Protein AF-A0AAE1Z0G4-F1 (afdb_monomer)

Nearest PDB structures (foldseek):
  5krw-assembly1_A  TM=2.160E-01  e=4.262E+00  Salmonella enterica subsp. enterica serovar Typhimurium str. LT2
  7fik-assembly1_I  TM=2.062E-01  e=6.379E+00  Xenopus laevis

Organism: NCBI:txid300844

Foldseek 3Di:
DDDPPPVVVVVVVVVVVVVVVVVVVVVVVVVVVVVVVLVVVLLVLLVVLLPPVDDDDPLDDDPVSLVVSQVVSCVVNVDDDHSVNSVVSVVVLLVVLVLQCVLCPPPPFWDQDLVQQAIDGDPVSQVVSCVVPVSNVVRRPDRNPPSVVSCVRCVVCVVVPNPDQDPVNVVVVVVVVVVVVVVVVVVVD

Secondary structure (DSSP, 8-state):
------HHHHHHHHHHHHHHHHHHHHHHHHHHHHHHHHHHHHHHHHHHHHHHS--EETTEE-HHHHHHHHHHHHHHH-S---HHHHHHHHHHHHHHHHHHHHHHTT-TTEEEETTTTEEEE-HHHHHHHHHH-GGGGGGGT---TTHHHHHHHHHHHHHTTTT---HHHHHHHHHHHHHHHHHHHHH--

InterPro domains:
  IPR024752 Myb/SANT-like domain [PF12776] (54-125)

Sequence (189 aa):
MGVDPDESLLEEVDEELRNAMGSSECVVESIHNADYILAATIRDDIKNQMWENYVLHDGTWTSTTFDNIVKECVEKFGHVIDKENVKNRQKTLKTNFAACYDAFRGDSGFSWNPESQLFEAEPKVSKEIIEANSNAAKWRYTRIQNYDKLERLFAKDRAIGKGATSAKEKSHQWQQEENIMKLISRYLC

pLDDT: mean 70.75, std 13.7, range [33.47, 88.88]

Radius of gyration: 25.51 Å; Cα contacts (8 Å, |Δi|>4): 105; chains: 1; bounding box: 38×88×62 Å

Solvent-accessible surface area (backbone atoms only — not comparable to full-atom values): 10990 Å² total; per-residue (Å²): 135,84,78,73,76,59,63,67,60,55,51,52,51,51,51,50,51,51,53,55,49,53,58,47,52,57,50,54,57,52,49,57,48,51,55,49,50,50,53,50,49,51,57,49,44,54,52,48,46,67,66,69,70,74,64,68,60,93,90,37,78,44,71,66,50,45,52,51,45,27,50,53,49,27,72,73,67,74,47,100,57,50,58,63,60,53,50,53,49,50,53,49,50,54,51,49,51,46,59,50,52,68,62,50,64,90,48,94,58,59,44,82,37,83,86,78,27,30,52,45,53,53,75,66,53,48,47,55,48,28,72,76,35,63,80,38,54,63,44,60,78,42,68,46,84,63,49,73,61,48,44,75,67,52,44,64,44,52,77,72,59,77,63,78,75,47,74,69,54,52,55,49,49,52,52,49,52,53,50,49,52,56,50,55,60,65,76,76,108

Structure (mmCIF, N/CA/C/O backbone):
data_AF-A0AAE1Z0G4-F1
#
_entry.id   AF-A0AAE1Z0G4-F1
#
loop_
_atom_site.group_PDB
_atom_site.id
_atom_site.type_symbol
_atom_site.label_atom_id
_atom_site.label_alt_id
_atom_site.label_comp_id
_atom_site.label_asym_id
_atom_site.label_entity_id
_atom_site.label_seq_id
_atom_site.pdbx_PDB_ins_code
_atom_site.Cartn_x
_atom_site.Cartn_y
_atom_site.Cartn_z
_atom_site.occupancy
_atom_site.B_iso_or_equiv
_atom_site.auth_seq_id
_atom_site.auth_comp_id
_atom_site.auth_asym_id
_atom_site.auth_atom_id
_atom_site.pdbx_PDB_model_num
ATOM 1 N N . MET A 1 1 ? 18.462 -70.223 24.937 1.00 42.12 1 MET A N 1
ATOM 2 C CA . MET A 1 1 ? 17.510 -70.018 23.830 1.00 42.12 1 MET A CA 1
ATOM 3 C C . MET A 1 1 ? 17.004 -68.601 23.991 1.00 42.12 1 MET A C 1
ATOM 5 O O . MET A 1 1 ? 16.229 -68.360 24.906 1.00 42.12 1 MET A O 1
ATOM 9 N N . GLY A 1 2 ? 17.596 -67.657 23.257 1.00 50.72 2 GLY A N 1
ATOM 10 C CA . GLY A 1 2 ? 17.117 -66.277 23.241 1.00 50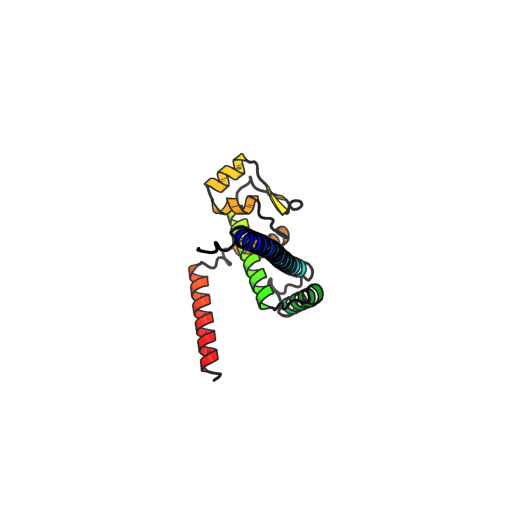.72 2 GLY A CA 1
ATOM 11 C C . GLY A 1 2 ? 15.847 -66.258 22.409 1.00 50.72 2 GLY A C 1
ATOM 12 O O . GLY A 1 2 ? 15.857 -66.767 21.295 1.00 50.72 2 GLY A O 1
ATOM 13 N N . VAL A 1 3 ? 14.750 -65.809 23.002 1.00 55.34 3 VAL A N 1
ATOM 14 C CA . VAL A 1 3 ? 13.516 -65.545 22.268 1.00 55.34 3 VAL A CA 1
ATOM 15 C C . VAL A 1 3 ? 13.785 -64.225 21.564 1.00 55.34 3 VAL A C 1
ATOM 17 O O . VAL A 1 3 ? 13.906 -63.206 22.244 1.00 55.34 3 VAL A O 1
ATOM 20 N N . ASP A 1 4 ? 14.014 -64.263 20.253 1.00 61.47 4 ASP A N 1
ATOM 21 C CA . ASP A 1 4 ? 14.108 -63.034 19.474 1.00 61.47 4 ASP A CA 1
ATOM 22 C C . ASP A 1 4 ? 12.783 -62.279 19.655 1.00 61.47 4 ASP A C 1
ATOM 24 O O . ASP A 1 4 ? 11.715 -62.886 19.503 1.00 61.47 4 ASP A O 1
ATOM 28 N N . PRO A 1 5 ? 12.812 -61.002 20.075 1.00 60.97 5 PRO A N 1
ATOM 29 C CA . PRO A 1 5 ? 11.616 -60.184 20.049 1.00 60.97 5 PRO A CA 1
ATOM 30 C C . PRO A 1 5 ? 11.231 -60.061 18.580 1.00 60.97 5 PRO A C 1
ATOM 32 O O . PRO A 1 5 ? 12.014 -59.547 17.790 1.00 60.97 5 PRO A O 1
ATOM 35 N N . ASP A 1 6 ? 10.078 -60.632 18.243 1.00 65.75 6 ASP A N 1
ATOM 36 C CA . ASP A 1 6 ? 9.534 -60.722 16.893 1.00 65.75 6 ASP A CA 1
ATOM 37 C C . ASP A 1 6 ? 9.722 -59.386 16.160 1.00 65.75 6 ASP A C 1
ATOM 39 O O . ASP A 1 6 ? 9.061 -58.394 16.468 1.00 65.75 6 ASP A O 1
ATOM 43 N N . GLU A 1 7 ? 10.696 -59.345 15.248 1.00 61.72 7 GLU A N 1
ATOM 44 C CA . GLU A 1 7 ? 11.080 -58.160 14.473 1.00 61.72 7 GLU A CA 1
ATOM 45 C C . GLU A 1 7 ? 9.875 -57.649 13.664 1.00 61.72 7 GLU A C 1
ATOM 47 O O . GLU A 1 7 ? 9.717 -56.445 13.475 1.00 61.72 7 GLU A O 1
ATOM 52 N N . SER A 1 8 ? 8.933 -58.551 13.352 1.00 63.50 8 SER A N 1
ATOM 53 C CA . SER A 1 8 ? 7.634 -58.239 12.757 1.00 63.50 8 SER A CA 1
ATOM 54 C C . SER A 1 8 ? 6.769 -57.324 13.629 1.00 63.50 8 SER A C 1
ATOM 56 O O . SER A 1 8 ? 6.022 -56.516 13.087 1.00 63.50 8 SER A O 1
ATOM 58 N N . LEU A 1 9 ? 6.846 -57.432 14.962 1.00 63.81 9 LEU A N 1
ATOM 59 C CA . LEU A 1 9 ? 6.085 -56.571 15.877 1.00 63.81 9 LEU A CA 1
ATOM 60 C C . LEU A 1 9 ? 6.703 -55.177 15.998 1.00 63.81 9 LEU A C 1
ATOM 62 O O . LEU A 1 9 ? 5.985 -54.208 16.225 1.00 63.81 9 LEU A O 1
ATOM 66 N N . LEU A 1 10 ? 8.026 -55.062 15.866 1.00 63.28 10 LEU A N 1
ATOM 67 C CA . LEU A 1 10 ? 8.698 -53.762 15.852 1.00 63.28 10 LEU A CA 1
ATOM 68 C C . LEU A 1 10 ? 8.431 -53.023 14.536 1.00 63.28 10 LEU A C 1
ATOM 70 O O . LEU A 1 10 ? 8.144 -51.830 14.567 1.00 63.28 10 LEU A O 1
ATOM 74 N N . GLU A 1 11 ? 8.440 -53.734 13.407 1.00 68.31 11 GLU A N 1
ATOM 75 C CA . GLU A 1 11 ? 8.117 -53.158 12.097 1.00 68.31 11 GLU A CA 1
ATOM 76 C C . GLU A 1 11 ? 6.658 -52.686 12.006 1.00 68.31 11 GLU A C 1
ATOM 78 O O . GLU A 1 11 ? 6.404 -51.604 11.482 1.00 68.31 11 GLU A O 1
ATOM 83 N N . GLU A 1 12 ? 5.701 -53.434 12.567 1.00 76.56 12 GLU A N 1
ATOM 84 C CA . GLU A 1 12 ? 4.286 -53.031 12.587 1.00 76.56 12 GLU A CA 1
ATOM 85 C C . GLU A 1 12 ? 4.068 -51.758 13.422 1.00 76.56 12 GLU A C 1
ATOM 87 O O . GLU A 1 12 ? 3.391 -50.828 12.982 1.00 76.56 12 GLU A O 1
ATOM 92 N N . VAL A 1 13 ? 4.714 -51.665 14.590 1.00 75.56 13 VAL A N 1
ATOM 93 C CA . VAL A 1 13 ? 4.648 -50.476 15.454 1.00 75.56 13 VAL A CA 1
ATOM 94 C C . VAL A 1 13 ? 5.331 -49.264 14.806 1.00 75.56 13 VAL A C 1
ATOM 96 O O . VAL A 1 13 ? 4.822 -48.144 14.904 1.00 75.56 13 VAL A O 1
ATOM 99 N N . ASP A 1 14 ? 6.453 -49.456 14.112 1.00 73.81 14 ASP A N 1
ATOM 100 C CA . ASP A 1 14 ? 7.146 -48.376 13.402 1.00 73.81 14 ASP A CA 1
ATOM 101 C C . ASP A 1 14 ? 6.354 -47.881 12.175 1.00 73.81 14 ASP A C 1
ATOM 103 O O . ASP A 1 14 ? 6.326 -46.675 11.895 1.00 73.81 14 ASP A O 1
ATOM 107 N N . GLU A 1 15 ? 5.657 -48.776 11.468 1.00 75.25 15 GLU A N 1
ATOM 108 C CA . GLU A 1 15 ? 4.731 -48.444 10.376 1.00 75.25 15 GLU A CA 1
ATOM 109 C C . GLU A 1 15 ? 3.516 -47.653 10.904 1.00 75.25 15 GLU A C 1
ATOM 111 O O . GLU A 1 15 ? 3.121 -46.639 10.315 1.00 75.25 15 GLU A O 1
ATOM 116 N N . GLU A 1 16 ? 2.958 -48.045 12.056 1.00 75.00 16 GLU A N 1
ATOM 117 C CA . GLU A 1 16 ? 1.891 -47.304 12.743 1.00 75.00 16 GLU A CA 1
ATOM 118 C C . GLU A 1 16 ? 2.346 -45.902 13.173 1.00 75.00 16 GLU A C 1
ATOM 120 O O . GLU A 1 16 ? 1.636 -44.919 12.927 1.00 75.00 16 GLU A O 1
ATOM 125 N N . LEU A 1 17 ? 3.545 -45.772 13.754 1.00 68.38 17 LEU A N 1
ATOM 126 C CA . LEU A 1 17 ? 4.115 -44.478 14.142 1.00 68.38 17 LEU A CA 1
ATOM 127 C C . LEU A 1 17 ? 4.360 -43.580 12.925 1.00 68.38 17 LEU A C 1
ATOM 129 O O . LEU A 1 17 ? 4.050 -42.386 12.968 1.00 68.38 17 LEU A O 1
ATOM 133 N N . ARG A 1 18 ? 4.860 -44.134 11.814 1.00 72.75 18 ARG A N 1
ATOM 134 C CA . ARG A 1 18 ? 5.066 -43.390 10.563 1.00 72.75 18 ARG A CA 1
ATOM 135 C C . ARG A 1 18 ? 3.740 -42.900 9.969 1.00 72.75 18 ARG A C 1
ATOM 137 O O . ARG A 1 18 ? 3.660 -41.741 9.560 1.00 72.75 18 ARG A O 1
ATOM 144 N N . ASN A 1 19 ? 2.694 -43.726 9.980 1.00 74.12 19 ASN A N 1
ATOM 145 C CA . ASN A 1 19 ? 1.360 -43.341 9.508 1.00 74.12 19 ASN A CA 1
ATOM 146 C C . ASN A 1 19 ? 0.692 -42.291 10.415 1.00 74.12 19 ASN A C 1
ATOM 148 O O . ASN A 1 19 ? 0.078 -41.344 9.915 1.00 74.12 19 ASN A O 1
ATOM 152 N N . ALA A 1 20 ? 0.861 -42.393 11.737 1.00 67.00 20 ALA A N 1
ATOM 153 C CA . ALA A 1 20 ? 0.355 -41.408 12.693 1.00 67.00 20 ALA A CA 1
ATOM 154 C C . ALA A 1 20 ? 1.059 -40.043 12.559 1.00 67.00 20 ALA A C 1
ATOM 156 O O . ALA A 1 20 ? 0.398 -39.000 12.589 1.00 67.00 20 ALA A O 1
ATOM 157 N N . MET A 1 21 ? 2.382 -40.028 12.353 1.00 59.38 21 MET A N 1
ATOM 158 C CA . MET A 1 21 ? 3.135 -38.791 12.109 1.00 59.38 21 MET A CA 1
ATOM 159 C C . MET A 1 21 ? 2.786 -38.160 10.758 1.00 59.38 21 MET A C 1
ATOM 161 O O . MET A 1 21 ? 2.557 -36.956 10.717 1.00 59.38 21 MET A O 1
ATOM 165 N N . GLY A 1 22 ? 2.645 -38.949 9.685 1.00 56.31 22 GLY A N 1
ATOM 166 C CA . GLY A 1 22 ? 2.236 -38.443 8.368 1.00 56.31 22 GLY A CA 1
ATOM 167 C C . GLY A 1 22 ? 0.821 -37.848 8.355 1.00 56.31 22 GLY A C 1
ATOM 168 O O . GLY A 1 22 ? 0.574 -36.830 7.706 1.00 56.31 22 GLY A O 1
ATOM 169 N N . SER A 1 23 ? -0.105 -38.417 9.136 1.00 54.03 23 SER A N 1
ATOM 170 C CA . SER A 1 23 ? -1.437 -37.834 9.339 1.00 54.03 23 SER A CA 1
ATOM 171 C C . SER A 1 23 ? -1.391 -36.536 10.151 1.00 54.03 23 SER A C 1
ATOM 173 O O . SER A 1 23 ? -2.208 -35.652 9.909 1.00 54.03 23 SER A O 1
ATOM 175 N N . SER A 1 24 ? -0.463 -36.405 11.102 1.00 52.16 24 SER A N 1
ATOM 176 C CA . SER A 1 24 ? -0.264 -35.178 11.880 1.00 52.16 24 SER A CA 1
ATOM 177 C C . SER A 1 24 ? 0.360 -34.072 11.024 1.00 52.16 24 SER A C 1
ATOM 179 O O . SER A 1 24 ? -0.161 -32.961 10.997 1.00 52.16 24 SER A O 1
ATOM 181 N N . GLU A 1 25 ? 1.403 -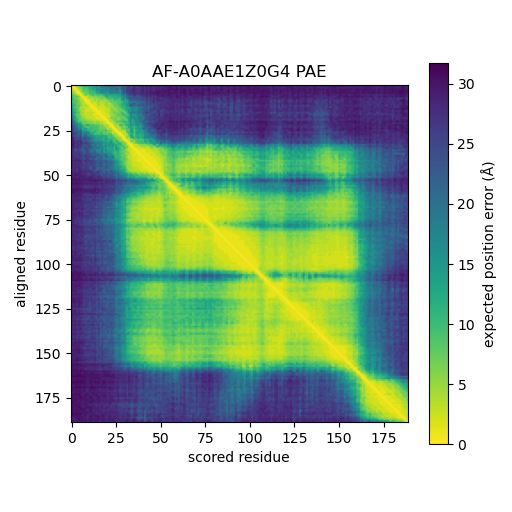34.388 10.250 1.00 53.16 25 GLU A N 1
ATOM 182 C CA . GLU A 1 25 ? 2.135 -33.448 9.388 1.00 53.16 25 GLU A CA 1
ATOM 183 C C . GLU A 1 25 ? 1.225 -32.825 8.306 1.00 53.16 25 GLU A C 1
ATOM 185 O O . GLU A 1 25 ? 1.197 -31.607 8.131 1.00 53.16 25 GLU A O 1
ATOM 190 N N . CYS A 1 26 ? 0.359 -33.640 7.691 1.00 42.16 26 CYS A N 1
ATOM 191 C CA . CYS A 1 26 ? -0.699 -33.206 6.767 1.00 42.16 26 CYS A CA 1
ATOM 192 C C . CYS A 1 26 ? -1.690 -32.205 7.403 1.00 42.16 26 CYS A C 1
ATOM 194 O O . CYS A 1 26 ? -2.125 -31.233 6.770 1.00 42.16 26 CYS A O 1
ATOM 196 N N . VAL A 1 27 ? -2.040 -32.419 8.676 1.00 47.12 27 VAL A N 1
ATOM 197 C CA . V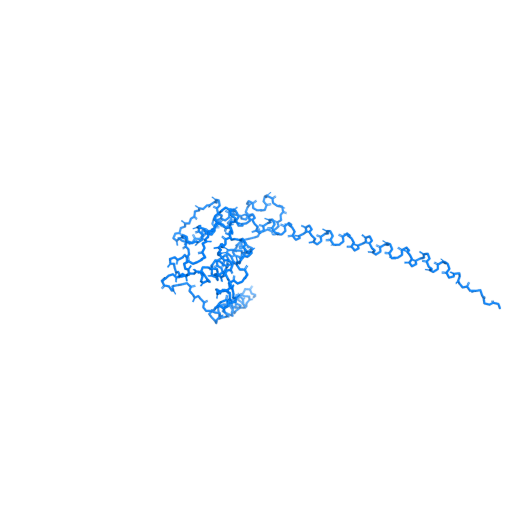AL A 1 27 ? -2.964 -31.556 9.422 1.00 47.12 27 VAL A CA 1
ATOM 198 C C . VAL A 1 27 ? -2.292 -30.232 9.792 1.00 47.12 27 VAL A C 1
ATOM 200 O O . VAL A 1 27 ? -2.888 -29.179 9.566 1.00 47.12 27 VAL A O 1
ATOM 203 N N . VAL A 1 28 ? -1.045 -30.232 10.280 1.00 44.44 28 VAL A N 1
ATOM 204 C CA . VAL A 1 28 ? -0.319 -28.976 10.567 1.00 44.44 28 VAL A CA 1
ATOM 205 C C . VAL A 1 28 ? -0.015 -28.176 9.301 1.00 44.44 28 VAL A C 1
ATOM 207 O O . VAL A 1 28 ? -0.110 -26.951 9.343 1.00 44.44 28 VAL A O 1
ATOM 210 N N . GLU A 1 29 ? 0.308 -28.810 8.174 1.00 44.22 29 GLU A N 1
ATOM 211 C CA . GLU A 1 29 ? 0.559 -28.104 6.908 1.00 44.22 29 GLU A CA 1
ATOM 212 C C . GLU A 1 29 ? -0.720 -27.433 6.367 1.00 44.22 29 GLU A C 1
ATOM 214 O O . GLU A 1 29 ? -0.693 -26.281 5.923 1.00 44.22 29 GLU A O 1
ATOM 219 N N . SER A 1 30 ? -1.878 -28.085 6.529 1.00 50.31 30 SER A N 1
ATOM 220 C CA . SER A 1 30 ? -3.190 -27.498 6.213 1.00 50.31 30 SER A CA 1
ATOM 221 C C . SER A 1 30 ? -3.585 -26.344 7.148 1.00 50.31 30 SER A C 1
ATOM 223 O O . SER A 1 30 ? -4.148 -25.349 6.686 1.00 50.31 30 SER A O 1
ATOM 225 N N . ILE A 1 31 ? -3.273 -26.433 8.447 1.00 45.25 31 ILE A N 1
ATOM 226 C CA . ILE A 1 31 ? -3.583 -25.387 9.440 1.00 45.25 31 ILE A CA 1
ATOM 227 C C . ILE A 1 31 ? -2.736 -24.128 9.206 1.00 45.25 31 ILE A C 1
ATOM 229 O O . ILE A 1 31 ? -3.288 -23.029 9.140 1.00 45.25 31 ILE A O 1
ATOM 233 N N . HIS A 1 32 ? -1.422 -24.269 8.982 1.00 53.78 32 HIS A N 1
ATOM 234 C CA . HIS A 1 32 ? -0.549 -23.127 8.669 1.00 53.78 32 HIS A CA 1
ATOM 235 C C . HIS A 1 32 ? -0.993 -22.390 7.401 1.00 53.78 32 HIS A C 1
ATOM 237 O O . HIS A 1 32 ? -0.870 -21.166 7.314 1.00 53.78 32 HIS A O 1
ATOM 243 N N . ASN A 1 33 ? -1.544 -23.118 6.429 1.00 58.91 33 ASN A N 1
ATOM 244 C CA . ASN A 1 33 ? -2.082 -22.528 5.213 1.00 58.91 33 ASN A CA 1
ATOM 245 C C . ASN A 1 33 ? -3.383 -21.749 5.482 1.00 58.91 33 ASN A C 1
ATOM 247 O O . ASN A 1 33 ? -3.527 -20.621 5.013 1.00 58.91 33 ASN A O 1
ATOM 251 N N . ALA A 1 34 ? -4.305 -22.292 6.284 1.00 57.00 34 ALA A N 1
ATOM 252 C CA . ALA A 1 34 ? -5.563 -21.624 6.625 1.00 57.00 34 ALA A CA 1
ATOM 253 C C . ALA A 1 34 ? -5.346 -20.333 7.436 1.00 57.00 34 ALA A C 1
ATOM 255 O O . ALA A 1 34 ? -5.905 -19.291 7.085 1.00 57.00 34 ALA A O 1
ATOM 256 N N . ASP A 1 35 ? -4.474 -20.365 8.448 1.00 64.12 35 ASP A N 1
ATOM 257 C CA . ASP A 1 35 ? -4.124 -19.186 9.251 1.00 64.12 35 ASP A CA 1
ATOM 258 C C . ASP A 1 35 ? -3.410 -18.116 8.409 1.00 64.12 35 ASP A C 1
ATOM 260 O O . ASP A 1 35 ? -3.687 -16.917 8.529 1.00 64.12 35 ASP A O 1
ATOM 264 N N . TYR A 1 36 ? -2.528 -18.531 7.493 1.00 67.69 36 TYR A N 1
ATOM 265 C CA . TYR A 1 36 ? -1.869 -17.629 6.548 1.00 67.69 36 TYR A CA 1
ATOM 266 C C . TYR A 1 36 ? -2.863 -16.970 5.579 1.00 67.69 36 TYR A C 1
ATOM 268 O O . TYR A 1 36 ? -2.793 -15.752 5.363 1.00 67.69 36 TYR A O 1
ATOM 276 N N . ILE A 1 37 ? -3.794 -17.748 5.017 1.00 69.06 37 ILE A N 1
ATOM 277 C CA . ILE A 1 37 ? -4.841 -17.274 4.101 1.00 69.06 37 ILE A CA 1
ATOM 278 C C . ILE A 1 37 ? -5.776 -16.299 4.820 1.00 69.06 37 ILE A C 1
ATOM 280 O O . ILE A 1 37 ? -6.073 -15.223 4.294 1.00 69.06 37 ILE A O 1
ATOM 284 N N . LEU A 1 38 ? -6.196 -16.624 6.041 1.00 70.75 38 LEU A N 1
ATOM 285 C CA . LEU A 1 38 ? -7.027 -15.760 6.872 1.00 70.75 38 LEU A CA 1
ATOM 286 C C . LEU A 1 38 ? -6.308 -14.445 7.191 1.00 70.75 38 LEU A C 1
ATOM 288 O O . LEU A 1 38 ? -6.859 -13.366 6.973 1.00 70.75 38 LEU A O 1
ATOM 292 N N . ALA A 1 39 ? -5.041 -14.506 7.605 1.00 69.06 39 ALA A N 1
ATOM 293 C CA . ALA A 1 39 ? -4.243 -13.314 7.862 1.00 69.06 39 ALA A CA 1
ATOM 294 C C . ALA A 1 39 ? -4.025 -12.471 6.591 1.00 69.06 39 ALA A C 1
ATOM 296 O O . ALA A 1 39 ? -3.993 -11.241 6.665 1.00 69.06 39 ALA A O 1
ATOM 297 N N . ALA A 1 40 ? -3.874 -13.093 5.417 1.00 68.88 40 ALA A N 1
ATOM 298 C CA . ALA A 1 40 ? -3.807 -12.388 4.137 1.00 68.88 40 ALA A CA 1
ATOM 299 C C . ALA A 1 40 ? -5.130 -11.687 3.810 1.00 68.88 40 ALA A C 1
ATOM 301 O O . ALA A 1 40 ? -5.118 -10.511 3.450 1.00 68.88 40 ALA A O 1
ATOM 302 N N . THR A 1 41 ? -6.247 -12.372 4.042 1.00 73.06 41 THR A N 1
ATOM 303 C CA . THR A 1 41 ? -7.598 -11.850 3.825 1.00 73.06 41 THR A CA 1
ATOM 304 C C . THR A 1 41 ? -7.883 -10.661 4.739 1.00 73.06 41 THR A C 1
ATOM 306 O O . THR A 1 41 ? -8.279 -9.610 4.251 1.00 73.06 41 THR A O 1
ATOM 309 N N . ILE A 1 42 ? -7.571 -10.759 6.036 1.00 75.25 42 ILE A N 1
ATOM 310 C CA . ILE A 1 42 ? -7.686 -9.645 6.994 1.00 75.25 42 ILE A CA 1
ATOM 311 C C . ILE A 1 42 ? -6.829 -8.459 6.543 1.00 75.25 42 ILE A C 1
ATOM 313 O O . ILE A 1 42 ? -7.272 -7.314 6.529 1.00 75.25 42 ILE A O 1
ATOM 317 N N . ARG A 1 43 ? -5.581 -8.714 6.139 1.00 75.00 43 ARG A N 1
ATOM 318 C CA . ARG A 1 43 ? -4.662 -7.669 5.672 1.00 75.00 43 ARG A CA 1
ATOM 319 C C . ARG A 1 43 ? -5.135 -6.968 4.400 1.00 75.00 43 ARG A C 1
ATOM 321 O O . ARG A 1 43 ? -4.739 -5.814 4.194 1.00 75.00 43 ARG A O 1
ATOM 328 N N . ASP A 1 44 ? -5.855 -7.660 3.528 1.00 77.50 44 ASP A N 1
ATOM 329 C CA . ASP A 1 44 ? -6.411 -7.107 2.295 1.00 77.50 44 ASP A CA 1
ATOM 330 C C . ASP A 1 44 ? -7.767 -6.448 2.523 1.00 77.50 44 ASP A C 1
ATOM 332 O O . ASP A 1 44 ? -8.051 -5.432 1.902 1.00 77.50 44 ASP A O 1
ATOM 336 N N . ASP A 1 45 ? -8.548 -6.912 3.489 1.00 78.44 45 ASP A N 1
ATOM 337 C CA . ASP A 1 45 ? -9.778 -6.238 3.879 1.00 78.44 45 ASP A CA 1
ATOM 338 C C . ASP A 1 45 ? -9.507 -4.950 4.643 1.00 78.44 45 ASP A C 1
ATOM 340 O O . ASP A 1 45 ? -10.071 -3.927 4.284 1.00 78.44 45 ASP A O 1
ATOM 344 N N . ILE A 1 46 ? -8.544 -4.945 5.577 1.00 75.88 46 ILE A N 1
ATOM 345 C CA . ILE A 1 46 ? -8.054 -3.703 6.187 1.00 75.88 46 ILE A CA 1
ATOM 346 C C . ILE A 1 46 ? -7.670 -2.738 5.070 1.00 75.88 46 ILE A C 1
ATOM 348 O O . ILE A 1 46 ? -8.131 -1.607 5.076 1.00 75.88 46 ILE A O 1
ATOM 352 N N . LYS A 1 47 ? -6.896 -3.174 4.064 1.00 74.69 47 LYS A N 1
ATOM 353 C CA . LYS A 1 47 ? -6.618 -2.315 2.904 1.00 74.69 47 LYS A CA 1
ATOM 354 C C . LYS A 1 47 ? -7.910 -1.860 2.223 1.00 74.69 47 LYS A C 1
ATOM 356 O O . LYS A 1 47 ? -8.020 -0.686 1.939 1.00 74.69 47 LYS A O 1
ATOM 361 N N . ASN A 1 48 ? -8.865 -2.726 1.919 1.00 76.44 48 ASN A N 1
ATOM 362 C CA . ASN A 1 48 ? -10.075 -2.319 1.204 1.00 76.44 48 ASN A CA 1
ATOM 363 C C . ASN A 1 48 ? -10.905 -1.307 2.011 1.00 76.44 48 ASN A C 1
ATOM 365 O O . ASN A 1 48 ? -11.220 -0.243 1.483 1.00 76.44 48 ASN A O 1
ATOM 369 N N . GLN A 1 49 ? -11.133 -1.557 3.303 1.00 73.94 49 GLN A N 1
ATOM 370 C CA . GLN A 1 49 ? -11.858 -0.655 4.206 1.00 73.94 49 GLN A CA 1
ATOM 371 C C . GLN A 1 49 ? -11.166 0.696 4.361 1.00 73.94 49 GLN A C 1
ATOM 373 O O . GLN A 1 49 ? -11.808 1.748 4.371 1.00 73.94 49 GLN A O 1
ATOM 378 N N . MET A 1 50 ? -9.831 0.688 4.387 1.00 72.69 50 MET A N 1
ATOM 379 C CA . MET A 1 50 ? -9.023 1.903 4.333 1.00 72.69 50 MET A CA 1
ATOM 380 C C . MET A 1 50 ? -9.331 2.782 3.106 1.00 72.69 50 MET A C 1
ATOM 382 O O . MET A 1 50 ? -9.069 3.986 3.142 1.00 72.69 50 MET A O 1
ATOM 386 N N . TRP A 1 51 ? -9.859 2.207 2.021 1.00 71.31 51 TRP A N 1
ATOM 387 C CA . TRP A 1 51 ? -10.075 2.887 0.743 1.00 71.31 51 TRP A CA 1
ATOM 388 C C . TRP A 1 51 ? -11.545 3.043 0.324 1.00 71.31 51 TRP A C 1
ATOM 390 O O . TRP A 1 51 ? -11.781 3.757 -0.657 1.00 71.31 51 TRP A O 1
ATOM 400 N N . GLU A 1 52 ? -12.500 2.421 1.025 1.00 64.06 52 GLU A N 1
ATOM 401 C CA . GLU A 1 52 ? -13.950 2.603 0.829 1.00 64.06 52 GLU A CA 1
ATOM 402 C C . GLU A 1 52 ? -14.516 3.736 1.711 1.00 64.06 52 GLU A C 1
ATOM 404 O O . GLU A 1 52 ? -15.243 4.595 1.215 1.00 64.06 52 GLU A O 1
ATOM 409 N N . ASN A 1 53 ? -14.089 3.844 2.976 1.00 55.59 53 ASN A N 1
ATOM 410 C CA . ASN A 1 53 ? -14.651 4.769 3.980 1.00 55.59 53 ASN A CA 1
ATOM 411 C C . ASN A 1 53 ? -13.946 6.141 4.074 1.00 55.59 53 ASN A C 1
ATOM 413 O O . ASN A 1 53 ? -13.718 6.706 5.148 1.00 55.59 53 ASN A O 1
ATOM 417 N N . TYR A 1 54 ? -13.546 6.687 2.931 1.00 63.66 54 TYR A N 1
ATOM 418 C CA . TYR A 1 54 ? -12.593 7.791 2.847 1.00 63.66 54 TYR A CA 1
ATOM 419 C C . TYR A 1 54 ? -13.147 9.156 3.314 1.00 63.66 54 TYR A C 1
ATOM 421 O O . TYR A 1 54 ? -13.710 9.918 2.529 1.00 63.66 54 TYR A O 1
ATOM 429 N N . VAL A 1 55 ? -12.885 9.517 4.577 1.00 53.97 55 VAL A N 1
ATOM 430 C CA . VAL A 1 55 ? -12.915 10.910 5.063 1.00 53.97 55 VAL A CA 1
ATOM 431 C C . VAL A 1 55 ? -11.514 11.291 5.535 1.00 53.97 55 VAL A C 1
ATOM 433 O O . VAL A 1 55 ? -11.081 10.916 6.624 1.00 53.97 55 VAL A O 1
ATOM 436 N N . LEU A 1 56 ? -10.787 12.033 4.699 1.00 58.19 56 LEU A N 1
ATOM 437 C CA . LEU A 1 56 ? -9.558 12.706 5.113 1.00 58.19 56 LEU A CA 1
ATOM 438 C C . LEU A 1 56 ? -9.872 14.113 5.599 1.00 58.19 56 LEU A C 1
ATOM 440 O O . LEU A 1 56 ? -10.540 14.868 4.898 1.00 58.19 56 LEU A O 1
ATOM 444 N N . HIS A 1 57 ? -9.286 14.483 6.732 1.00 54.34 57 HIS A N 1
ATOM 445 C CA . HIS A 1 57 ? -9.104 15.880 7.109 1.00 54.34 57 HIS A CA 1
ATOM 446 C C . HIS A 1 57 ? -7.621 16.221 6.930 1.00 54.34 57 HIS A C 1
ATOM 448 O O . HIS A 1 57 ? -6.757 15.552 7.496 1.00 54.34 57 HIS A O 1
ATOM 454 N N . ASP A 1 58 ? -7.321 17.205 6.077 1.00 58.34 58 ASP A N 1
ATOM 455 C CA . ASP A 1 58 ? -5.962 17.706 5.805 1.00 58.34 58 ASP A CA 1
ATOM 456 C C . ASP A 1 58 ? -4.927 16.623 5.442 1.00 58.34 58 ASP A C 1
ATOM 458 O O . ASP A 1 58 ? -3.792 16.617 5.915 1.00 58.34 58 ASP A O 1
ATOM 462 N N . GLY A 1 59 ? -5.319 15.653 4.609 1.00 62.81 59 GLY A N 1
ATOM 463 C CA . GLY A 1 59 ? -4.415 14.584 4.157 1.00 62.81 59 GLY A CA 1
ATOM 464 C C . GLY A 1 59 ? -4.102 13.521 5.220 1.00 62.81 59 GLY A C 1
ATOM 465 O O . GLY A 1 59 ? -3.333 12.593 4.957 1.00 62.81 59 GLY A O 1
ATOM 466 N N . THR A 1 60 ? -4.719 13.615 6.402 1.00 65.38 60 THR A N 1
ATOM 467 C CA . THR A 1 60 ? -4.505 12.704 7.529 1.00 65.38 60 THR A CA 1
ATOM 468 C C . THR A 1 60 ? -5.790 11.969 7.892 1.00 65.38 60 THR A C 1
ATOM 470 O O . THR A 1 60 ? -6.906 12.451 7.695 1.00 65.38 60 THR A O 1
ATOM 473 N N . TRP A 1 61 ? -5.629 10.747 8.391 1.00 71.62 61 TRP A N 1
ATOM 474 C CA . TRP A 1 61 ? -6.749 9.927 8.833 1.00 71.62 61 TRP A CA 1
ATOM 475 C C . TRP A 1 61 ? -7.167 10.355 10.224 1.00 71.62 61 TRP A C 1
ATOM 477 O O . TRP A 1 61 ? -6.328 10.486 11.117 1.00 71.62 61 TRP A O 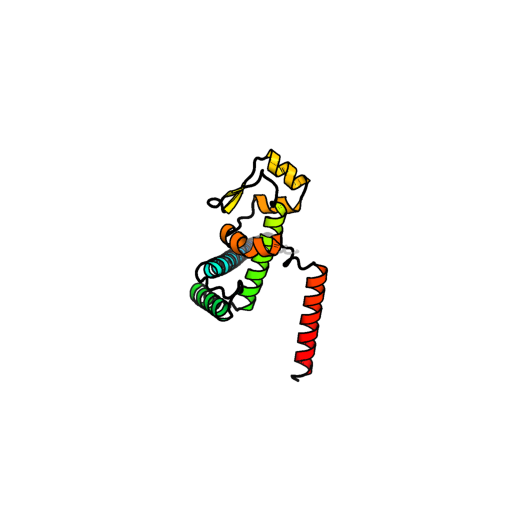1
ATOM 487 N N . THR A 1 62 ? -8.466 10.554 10.408 1.00 78.38 62 THR A N 1
ATOM 488 C CA . THR A 1 62 ? -9.012 10.885 11.722 1.00 78.38 62 THR A CA 1
ATOM 489 C C . THR A 1 62 ? -8.999 9.651 12.624 1.00 78.38 62 THR A C 1
ATOM 491 O O . THR A 1 62 ? -9.020 8.519 12.135 1.00 78.38 62 THR A O 1
ATOM 494 N N . SER A 1 63 ? -9.005 9.841 13.950 1.00 82.94 63 SER A N 1
ATOM 495 C CA . SER A 1 63 ? -9.185 8.712 14.880 1.00 82.94 63 SER A CA 1
ATOM 496 C C . SER A 1 63 ? -10.454 7.922 14.551 1.00 82.94 63 SER A C 1
ATOM 498 O O . SER A 1 63 ? -10.407 6.697 14.540 1.00 82.94 63 SER A O 1
ATOM 500 N N . THR A 1 64 ? -11.541 8.621 14.214 1.00 82.56 64 THR A N 1
ATOM 501 C CA . THR A 1 64 ? -12.829 8.028 13.835 1.00 82.56 64 THR A CA 1
ATOM 502 C C . THR A 1 64 ? -12.708 7.102 12.626 1.00 82.56 64 THR A C 1
ATOM 504 O O . THR A 1 64 ? -13.324 6.043 12.600 1.00 82.56 64 THR A O 1
ATOM 507 N N . THR A 1 65 ? -11.865 7.440 11.648 1.00 81.88 65 THR A N 1
ATOM 508 C CA . THR A 1 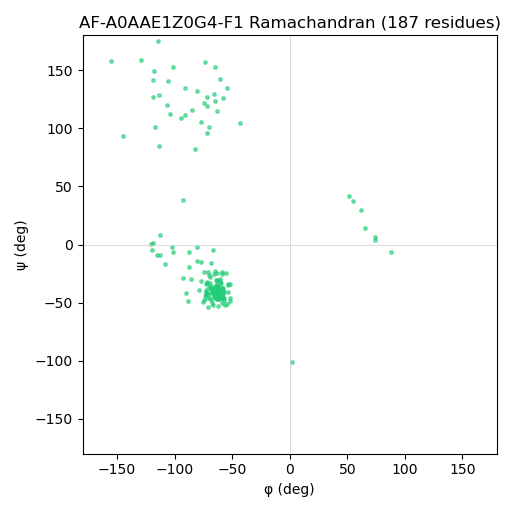65 ? -11.586 6.560 10.504 1.00 81.88 65 THR A CA 1
ATOM 509 C C . THR A 1 65 ? -10.958 5.242 10.959 1.00 81.88 65 THR A C 1
ATOM 511 O O . THR A 1 65 ? -11.383 4.177 10.524 1.00 81.88 65 THR A O 1
ATOM 514 N N . PHE A 1 66 ? -9.975 5.294 11.864 1.00 84.56 66 PHE A N 1
ATOM 515 C CA . PHE A 1 66 ? -9.369 4.080 12.417 1.00 84.56 66 PHE A CA 1
ATOM 516 C C . PHE A 1 66 ? -10.368 3.264 13.247 1.00 84.56 66 PHE A C 1
ATOM 518 O O . PHE A 1 66 ? -10.367 2.043 13.138 1.00 84.56 66 PHE A O 1
ATOM 525 N N . ASP A 1 67 ? -11.218 3.922 14.044 1.00 87.19 67 ASP A N 1
ATOM 526 C CA . ASP A 1 67 ? -12.290 3.267 14.810 1.00 87.19 67 ASP A CA 1
ATOM 527 C C . ASP A 1 67 ? -13.255 2.491 13.902 1.00 87.19 67 ASP A C 1
ATOM 529 O O . ASP A 1 67 ? -13.562 1.332 14.175 1.00 87.19 67 ASP A O 1
ATOM 533 N N . ASN A 1 68 ? -13.686 3.101 12.796 1.00 86.75 68 ASN A N 1
ATOM 534 C CA . ASN A 1 68 ? -14.622 2.479 11.860 1.00 86.75 68 ASN A CA 1
ATOM 535 C C . ASN A 1 68 ? -14.017 1.248 11.171 1.00 86.75 68 ASN A C 1
ATOM 537 O O . ASN A 1 68 ? -14.652 0.199 11.144 1.00 86.75 68 ASN A O 1
ATOM 541 N N . ILE A 1 69 ? -12.768 1.346 10.696 1.00 84.25 69 ILE A N 1
ATOM 542 C CA . ILE A 1 69 ? -12.068 0.220 10.054 1.00 84.25 69 ILE A CA 1
ATOM 543 C C . ILE A 1 69 ? -11.909 -0.946 11.035 1.00 84.25 69 ILE A C 1
ATOM 545 O O . ILE A 1 69 ? -12.127 -2.098 10.667 1.00 84.25 69 ILE A O 1
ATOM 549 N N . VAL A 1 70 ? -11.535 -0.656 12.287 1.00 87.06 70 VAL A N 1
ATOM 550 C CA . VAL A 1 70 ? -11.430 -1.678 13.337 1.00 87.06 70 VAL A CA 1
ATOM 551 C C . VAL A 1 70 ? -12.774 -2.366 13.540 1.00 87.06 70 VAL A C 1
ATOM 553 O O . VAL A 1 70 ? -12.832 -3.592 13.505 1.00 87.06 70 VAL A O 1
ATOM 556 N N . LYS A 1 71 ? -13.848 -1.588 13.707 1.00 88.88 71 LYS A N 1
ATOM 557 C CA . LYS A 1 71 ? -15.196 -2.120 13.910 1.00 88.88 71 LYS A CA 1
ATOM 558 C C . LYS A 1 71 ? -15.608 -3.062 12.776 1.00 88.88 71 LYS A C 1
ATOM 560 O O . LYS A 1 71 ? -15.977 -4.197 13.053 1.00 88.88 71 LYS A O 1
ATOM 565 N N . GLU A 1 72 ? -15.487 -2.628 11.524 1.00 85.81 72 GLU A N 1
ATOM 566 C CA . GLU A 1 72 ? -15.861 -3.437 10.356 1.00 85.81 72 GLU A CA 1
ATOM 567 C C . GLU A 1 72 ? -15.034 -4.721 10.253 1.00 85.81 72 GLU A C 1
ATOM 569 O O . GLU A 1 72 ? -15.581 -5.794 10.005 1.00 85.81 72 GLU A O 1
ATOM 574 N N . CYS A 1 73 ? -13.721 -4.645 10.487 1.00 82.44 73 CYS A N 1
ATOM 575 C CA . CYS A 1 73 ? -12.864 -5.824 10.415 1.00 82.44 73 CYS A CA 1
ATOM 576 C C . CYS A 1 73 ? -13.172 -6.821 11.547 1.00 82.44 73 CYS A C 1
ATOM 578 O O . CYS A 1 73 ? -13.207 -8.028 11.314 1.00 82.44 73 CYS A O 1
ATOM 580 N N . VAL A 1 74 ? -13.427 -6.341 12.767 1.00 87.00 74 VAL A N 1
ATOM 581 C CA . VAL A 1 74 ? -13.823 -7.199 13.896 1.00 87.00 74 VAL A CA 1
ATOM 582 C C . VAL A 1 74 ? -15.178 -7.856 13.622 1.00 87.00 74 VAL A C 1
ATOM 584 O O . VAL A 1 74 ? -15.309 -9.062 13.813 1.00 87.00 74 VAL A O 1
ATOM 587 N N . GLU A 1 75 ? -16.164 -7.103 13.126 1.00 88.75 75 GLU A N 1
ATOM 588 C CA . GLU A 1 75 ? -17.488 -7.630 12.764 1.00 88.75 75 GLU A CA 1
ATOM 589 C C . GLU A 1 75 ? -17.407 -8.672 11.640 1.00 88.75 75 GLU A C 1
ATOM 591 O O . GLU A 1 75 ? -18.110 -9.681 11.680 1.00 88.75 75 GLU A O 1
ATOM 596 N N . LYS A 1 76 ? -16.529 -8.460 10.654 1.00 84.88 76 LYS A N 1
ATOM 597 C CA . LYS A 1 76 ? -16.395 -9.333 9.482 1.00 84.88 76 LYS A CA 1
ATOM 598 C C . LYS A 1 76 ? -15.612 -10.612 9.755 1.00 84.88 76 LYS A C 1
ATOM 600 O O . LYS A 1 76 ? -15.952 -11.658 9.207 1.00 84.88 76 LYS A O 1
ATOM 605 N N . PHE A 1 77 ? -14.551 -10.531 10.555 1.00 79.69 77 PHE A N 1
ATOM 606 C CA . PHE A 1 77 ? -13.619 -11.644 10.747 1.00 79.69 77 PHE A CA 1
ATOM 607 C C . PHE A 1 77 ? -13.733 -12.305 12.121 1.00 79.69 77 PHE A C 1
ATOM 609 O O . PHE A 1 77 ? -13.229 -13.408 12.291 1.00 79.69 77 PHE A O 1
ATOM 616 N N . GLY A 1 78 ? -14.360 -11.666 13.113 1.00 76.06 78 GLY A N 1
ATOM 617 C CA . GLY A 1 78 ? -14.414 -12.188 14.483 1.00 76.06 78 GLY A CA 1
ATOM 618 C C . GLY A 1 78 ? -13.046 -12.249 15.177 1.00 76.06 78 GLY A C 1
ATOM 619 O O . GLY A 1 78 ? -12.905 -12.908 16.205 1.00 76.06 78 GLY A O 1
ATOM 620 N N . HIS A 1 79 ? -12.032 -11.576 14.622 1.00 76.69 79 HIS A N 1
ATOM 621 C CA . HIS A 1 79 ? -10.667 -11.546 15.145 1.00 76.69 79 HIS A CA 1
ATOM 622 C C . HIS A 1 79 ? -10.377 -10.255 15.904 1.00 76.69 79 HIS A C 1
ATOM 624 O O . HIS A 1 79 ? -10.923 -9.196 15.599 1.00 76.69 79 HIS A O 1
ATOM 630 N N . VAL A 1 80 ? -9.452 -10.340 16.864 1.00 79.94 80 VAL A N 1
ATOM 631 C CA . VAL A 1 80 ? -8.936 -9.175 17.587 1.00 79.94 80 VAL A CA 1
ATOM 632 C C . VAL A 1 80 ? -8.075 -8.350 16.632 1.00 79.94 80 VAL A C 1
ATOM 634 O O . VAL A 1 80 ? -6.933 -8.699 16.342 1.00 79.94 80 VAL A O 1
ATOM 637 N N . ILE A 1 81 ? -8.657 -7.270 16.121 1.00 83.44 81 ILE A N 1
ATOM 638 C CA . ILE A 1 81 ? -7.986 -6.261 15.306 1.00 83.44 81 ILE A CA 1
ATOM 639 C C . ILE A 1 81 ? -8.098 -4.954 16.071 1.00 83.44 81 ILE A C 1
ATOM 641 O O . ILE A 1 81 ? -9.191 -4.552 16.461 1.00 83.44 81 ILE A O 1
ATOM 645 N N . ASP A 1 82 ? -6.972 -4.291 16.294 1.00 87.06 82 ASP A N 1
ATOM 646 C CA . ASP A 1 82 ? -6.925 -3.005 16.969 1.00 87.06 82 ASP A CA 1
ATOM 647 C C . ASP A 1 82 ? -6.455 -1.883 16.030 1.00 87.06 82 ASP A C 1
ATOM 649 O O . ASP A 1 82 ? -6.070 -2.082 14.869 1.00 87.06 82 ASP A O 1
ATOM 653 N N . LYS A 1 83 ? -6.488 -0.648 16.539 1.00 85.44 83 LYS A N 1
ATOM 654 C CA . LYS A 1 83 ? -6.031 0.526 15.784 1.00 85.44 83 LYS A CA 1
ATOM 655 C C . LYS A 1 83 ? -4.560 0.437 15.393 1.00 85.44 83 LYS A C 1
ATOM 657 O O . LYS A 1 83 ? -4.170 1.026 14.385 1.00 85.44 83 LYS A O 1
ATOM 662 N N . GLU A 1 84 ? -3.742 -0.238 16.188 1.00 86.69 84 GLU A N 1
ATOM 663 C CA . GLU A 1 84 ? -2.310 -0.363 15.956 1.00 86.69 84 GLU A CA 1
ATOM 664 C C . GLU A 1 84 ? -2.036 -1.298 14.772 1.00 86.69 84 GLU A C 1
ATOM 666 O O . GLU A 1 84 ? -1.215 -0.974 13.910 1.00 86.69 84 GLU A O 1
ATOM 671 N N . ASN A 1 85 ? -2.801 -2.383 14.620 1.00 84.94 85 ASN A N 1
ATOM 672 C CA . ASN A 1 85 ? -2.779 -3.222 13.420 1.00 84.94 85 ASN A CA 1
ATOM 673 C C . ASN A 1 85 ? -3.085 -2.396 12.161 1.00 84.94 85 ASN A C 1
ATOM 675 O O . ASN A 1 85 ? -2.356 -2.474 11.164 1.00 84.94 85 ASN A O 1
ATOM 679 N N . VAL A 1 86 ? -4.122 -1.555 12.216 1.00 84.19 86 VAL A N 1
ATOM 680 C CA . VAL A 1 86 ? -4.534 -0.694 11.095 1.00 84.19 86 VAL A CA 1
ATOM 681 C C . VAL A 1 86 ? -3.460 0.361 10.783 1.00 84.19 86 VAL A C 1
ATOM 683 O O . VAL A 1 86 ? -3.080 0.533 9.623 1.00 84.19 86 VAL A O 1
ATOM 686 N N . LYS A 1 87 ? -2.883 1.025 11.791 1.00 83.06 87 LYS A N 1
ATOM 687 C CA . LYS A 1 87 ? -1.779 1.990 11.610 1.00 83.06 87 LYS A CA 1
ATOM 688 C C . LYS A 1 87 ? -0.527 1.346 11.019 1.00 83.06 87 LYS A C 1
ATOM 690 O O . LYS A 1 87 ? 0.056 1.880 10.072 1.00 83.06 87 LYS A O 1
ATOM 695 N N . ASN A 1 88 ? -0.130 0.178 11.516 1.00 84.06 88 ASN A N 1
ATOM 696 C CA . ASN A 1 88 ? 1.021 -0.557 10.994 1.00 84.06 88 ASN A CA 1
ATOM 697 C C . ASN A 1 88 ? 0.807 -0.983 9.541 1.00 84.06 88 ASN A C 1
ATOM 699 O O . ASN A 1 88 ? 1.721 -0.886 8.707 1.00 84.06 88 ASN A O 1
ATOM 703 N N . ARG A 1 89 ? -0.429 -1.351 9.187 1.00 84.12 89 ARG A N 1
ATOM 704 C CA . ARG A 1 89 ? -0.796 -1.606 7.795 1.00 84.12 89 ARG A CA 1
ATOM 705 C C . ARG A 1 89 ? -0.672 -0.346 6.942 1.00 84.12 89 ARG A C 1
ATOM 707 O O . ARG A 1 89 ? -0.053 -0.408 5.880 1.00 84.12 89 ARG A O 1
ATOM 714 N N . GLN A 1 90 ? -1.150 0.800 7.427 1.00 83.19 90 GLN A N 1
ATOM 715 C CA . GLN A 1 90 ? -1.029 2.087 6.735 1.00 83.19 90 GLN A CA 1
ATOM 716 C C . GLN A 1 90 ? 0.440 2.442 6.468 1.00 83.19 90 GLN A C 1
ATOM 718 O O . GLN A 1 90 ? 0.810 2.819 5.355 1.00 83.19 90 GLN A O 1
ATOM 723 N N . LYS A 1 91 ? 1.298 2.285 7.479 1.00 83.06 91 LYS A N 1
ATOM 724 C CA . LYS A 1 91 ? 2.741 2.547 7.393 1.00 83.06 91 LYS A CA 1
ATOM 725 C C . LYS A 1 91 ? 3.420 1.655 6.356 1.00 83.06 91 LYS A C 1
ATOM 727 O O . LYS A 1 91 ? 4.244 2.138 5.575 1.00 83.06 91 LYS A O 1
ATOM 732 N N . THR A 1 92 ? 3.039 0.380 6.308 1.00 82.81 92 THR A N 1
ATOM 733 C CA . THR A 1 92 ? 3.518 -0.575 5.299 1.00 82.81 92 THR A CA 1
ATOM 734 C C . THR A 1 92 ? 3.099 -0.146 3.893 1.00 82.81 92 THR A C 1
ATOM 736 O O . THR A 1 92 ? 3.934 -0.105 2.994 1.00 82.81 92 THR A O 1
ATOM 739 N N . LEU A 1 93 ? 1.837 0.252 3.702 1.00 80.31 93 LEU A N 1
ATOM 740 C CA . LEU A 1 93 ? 1.332 0.729 2.408 1.00 80.31 93 LEU A CA 1
ATOM 741 C C . LEU A 1 93 ? 2.069 1.981 1.933 1.00 80.31 93 LEU A C 1
ATOM 743 O O . LEU A 1 93 ? 2.549 2.011 0.803 1.00 80.31 93 LEU A O 1
ATOM 747 N N . LYS A 1 94 ? 2.241 2.972 2.815 1.00 81.25 94 LYS A N 1
ATOM 748 C CA . LYS A 1 94 ? 3.014 4.187 2.518 1.00 81.25 94 LYS A CA 1
ATOM 749 C C . LYS A 1 94 ? 4.464 3.868 2.155 1.00 81.25 94 LYS A C 1
ATOM 751 O O . LYS A 1 94 ? 4.993 4.467 1.230 1.00 81.25 94 LYS A O 1
ATOM 756 N N . THR A 1 95 ? 5.095 2.919 2.848 1.00 84.12 95 THR A N 1
ATOM 757 C CA . THR A 1 95 ? 6.490 2.508 2.594 1.00 84.12 95 THR A CA 1
ATOM 758 C C . THR A 1 95 ? 6.641 1.706 1.299 1.00 84.12 95 THR A C 1
ATOM 760 O O . THR A 1 95 ? 7.664 1.810 0.625 1.00 84.12 95 THR A O 1
ATOM 763 N N . ASN A 1 96 ? 5.627 0.932 0.918 1.00 83.19 96 ASN A N 1
ATOM 764 C CA . ASN A 1 96 ? 5.625 0.200 -0.344 1.00 83.19 96 ASN A CA 1
ATOM 765 C C . ASN A 1 96 ? 5.372 1.133 -1.531 1.00 83.19 96 ASN A C 1
ATOM 767 O O . ASN A 1 96 ? 6.155 1.128 -2.476 1.00 83.19 96 ASN A O 1
ATOM 771 N N . PHE A 1 97 ? 4.355 1.994 -1.440 1.00 84.31 97 PHE A N 1
ATOM 772 C CA . PHE A 1 97 ? 4.128 3.065 -2.412 1.00 84.31 97 PHE A CA 1
ATOM 773 C C . PHE A 1 97 ? 5.375 3.940 -2.554 1.00 84.31 97 PHE A C 1
ATOM 775 O O . PHE A 1 97 ? 5.880 4.116 -3.654 1.00 84.31 97 PHE A O 1
ATOM 782 N N . ALA A 1 98 ? 5.898 4.402 -1.414 1.00 83.94 98 ALA A N 1
ATOM 783 C CA . ALA A 1 98 ? 7.313 4.577 -1.108 1.00 83.94 98 ALA A CA 1
ATOM 784 C C . ALA A 1 98 ? 8.320 4.239 -2.222 1.00 83.94 98 ALA A C 1
ATOM 786 O O . ALA A 1 98 ? 8.575 4.961 -3.191 1.00 83.94 98 ALA A O 1
ATOM 787 N N . ALA A 1 99 ? 8.865 3.048 -2.036 1.00 83.81 99 ALA A N 1
ATOM 788 C CA . ALA A 1 99 ? 9.876 2.460 -2.878 1.00 83.81 99 ALA A CA 1
ATOM 789 C C . ALA A 1 99 ? 9.389 2.135 -4.298 1.00 83.81 99 ALA A C 1
ATOM 791 O O . ALA A 1 99 ? 10.222 2.084 -5.191 1.00 83.81 99 ALA A O 1
ATOM 792 N N . CYS A 1 100 ? 8.092 1.916 -4.533 1.00 84.75 100 CYS A N 1
ATOM 793 C CA . CYS A 1 100 ? 7.577 1.690 -5.884 1.00 84.75 100 CYS A CA 1
ATOM 794 C C . CYS A 1 100 ? 7.611 2.970 -6.727 1.00 84.75 100 CYS A C 1
ATOM 796 O O . CYS A 1 100 ? 8.222 2.990 -7.787 1.00 84.75 100 CYS A O 1
ATOM 798 N N . TYR A 1 101 ? 7.020 4.055 -6.231 1.00 84.69 101 TYR A N 1
ATOM 799 C CA . TYR A 1 101 ? 7.009 5.345 -6.919 1.00 84.69 101 TYR A CA 1
ATOM 800 C C . TYR A 1 101 ? 8.434 5.846 -7.182 1.00 84.69 101 TYR A C 1
ATOM 802 O O . TYR A 1 101 ? 8.721 6.313 -8.273 1.00 84.69 101 TYR A O 1
ATOM 810 N N . ASP A 1 102 ? 9.357 5.697 -6.224 1.00 83.00 102 ASP A N 1
ATOM 811 C CA . ASP A 1 102 ? 10.756 6.087 -6.448 1.00 83.00 102 ASP A CA 1
ATOM 812 C C . ASP A 1 102 ? 11.485 5.181 -7.447 1.00 83.00 102 ASP A C 1
ATOM 814 O O . ASP A 1 102 ? 12.413 5.647 -8.100 1.00 83.00 102 ASP A O 1
ATOM 818 N N . ALA A 1 103 ? 11.082 3.913 -7.579 1.00 80.69 103 ALA A N 1
ATOM 819 C CA . ALA A 1 103 ? 11.683 2.992 -8.539 1.00 80.69 103 ALA A CA 1
ATOM 820 C C . ALA A 1 103 ? 11.271 3.271 -9.989 1.00 80.69 103 ALA A C 1
ATOM 822 O O . ALA A 1 103 ? 12.012 2.886 -10.883 1.00 80.69 103 ALA A O 1
ATOM 823 N N . PHE A 1 104 ? 10.122 3.917 -10.209 1.00 77.06 104 PHE A N 1
ATOM 824 C CA . PHE A 1 104 ? 9.572 4.151 -11.550 1.00 77.06 104 PHE A CA 1
ATOM 825 C C . PHE A 1 104 ? 9.397 5.633 -11.902 1.00 77.06 104 PHE A C 1
ATOM 827 O O . PHE A 1 104 ? 9.020 5.962 -13.026 1.00 77.06 104 PHE A O 1
ATOM 834 N N . ARG A 1 105 ? 9.659 6.562 -10.972 1.00 75.75 105 ARG A N 1
ATOM 835 C CA . ARG A 1 105 ? 9.540 7.996 -11.262 1.00 75.75 105 ARG A CA 1
ATOM 836 C C . ARG A 1 105 ? 10.570 8.410 -12.320 1.00 75.75 105 ARG A C 1
ATOM 838 O O . ARG A 1 105 ? 11.771 8.275 -12.115 1.00 75.75 105 ARG A O 1
ATOM 845 N N . GLY A 1 106 ? 10.094 8.991 -13.418 1.00 63.97 106 GLY A N 1
ATOM 846 C CA . GLY A 1 106 ? 10.949 9.552 -14.470 1.00 63.97 106 GLY A CA 1
ATOM 847 C C . GLY A 1 106 ? 11.375 8.572 -15.566 1.00 63.97 106 GLY A C 1
ATOM 848 O O . GLY A 1 106 ? 11.924 9.025 -16.568 1.00 63.97 106 GLY A O 1
ATOM 849 N N . ASP A 1 107 ? 11.060 7.281 -15.439 1.00 65.00 107 ASP A N 1
ATOM 850 C CA . ASP A 1 107 ? 11.338 6.290 -16.477 1.00 65.00 107 ASP A CA 1
ATOM 851 C C . ASP A 1 107 ? 10.114 6.092 -17.380 1.00 65.00 107 ASP A C 1
ATOM 853 O O . ASP A 1 107 ? 9.107 5.507 -16.990 1.00 65.00 107 ASP A O 1
ATOM 857 N N . SER A 1 108 ? 10.206 6.567 -18.626 1.00 62.06 108 SER A N 1
ATOM 858 C CA . SER A 1 108 ? 9.101 6.544 -19.607 1.00 62.06 108 SER A CA 1
ATOM 859 C C . SER A 1 108 ? 8.666 5.149 -20.088 1.00 62.06 108 SER A C 1
ATOM 861 O O . SER A 1 108 ? 7.714 5.036 -20.855 1.00 62.06 108 SER A O 1
ATOM 863 N N . GLY A 1 109 ? 9.366 4.092 -19.667 1.00 68.00 109 GLY A N 1
ATOM 864 C CA . GLY A 1 109 ? 9.166 2.729 -20.157 1.00 68.00 109 GLY A CA 1
ATOM 865 C C . GLY A 1 109 ? 8.384 1.798 -19.221 1.00 68.00 109 GLY A C 1
ATOM 866 O O . GLY A 1 109 ? 8.138 0.651 -19.589 1.00 68.00 109 GLY A O 1
ATOM 867 N N . PHE A 1 110 ? 7.992 2.273 -18.035 1.00 74.50 110 PHE A N 1
ATOM 868 C CA . PHE A 1 110 ? 7.094 1.560 -17.127 1.00 74.50 110 PHE A CA 1
ATOM 869 C C . PHE A 1 110 ? 5.774 2.308 -17.000 1.00 74.50 110 PHE A C 1
ATOM 871 O O . PHE A 1 110 ? 5.754 3.496 -16.682 1.00 74.50 110 PHE A O 1
ATOM 878 N N . SER A 1 111 ? 4.668 1.602 -17.199 1.00 82.31 111 SER A N 1
ATOM 879 C CA . SER A 1 111 ? 3.327 2.136 -16.998 1.00 82.31 111 SER A CA 1
ATOM 880 C C . SER A 1 111 ? 2.593 1.352 -15.921 1.00 82.31 111 SER A C 1
ATOM 882 O O . SER A 1 111 ? 2.704 0.133 -15.801 1.00 82.31 111 SER A O 1
ATOM 884 N N . TRP A 1 112 ? 1.832 2.077 -15.110 1.00 87.81 112 TRP A N 1
ATOM 885 C CA . TRP A 1 112 ? 0.869 1.467 -14.208 1.00 87.81 112 TRP A CA 1
ATOM 886 C C . TRP A 1 112 ? -0.312 0.915 -15.017 1.00 87.81 112 TRP A C 1
ATOM 888 O O . TRP A 1 112 ? -0.916 1.651 -15.800 1.00 87.81 112 TRP A O 1
ATOM 898 N N . ASN A 1 113 ? -0.651 -0.360 -14.819 1.00 87.56 113 ASN A N 1
ATOM 899 C CA . ASN A 1 113 ? -1.854 -0.979 -15.363 1.00 87.56 113 ASN A CA 1
ATOM 900 C C . ASN A 1 113 ? -2.906 -1.140 -14.241 1.00 87.56 113 ASN A C 1
ATOM 902 O O . ASN A 1 113 ? -2.715 -1.952 -13.328 1.00 87.56 113 ASN A O 1
ATOM 906 N N . PRO A 1 114 ? -4.031 -0.400 -14.294 1.00 82.94 114 PRO A N 1
ATOM 907 C CA . PRO A 1 114 ? -5.063 -0.448 -13.261 1.00 82.94 114 PRO A CA 1
ATOM 908 C C . PRO A 1 114 ? -5.869 -1.758 -13.254 1.00 82.94 114 PRO A C 1
ATOM 910 O O . PRO A 1 114 ? -6.408 -2.118 -12.207 1.00 82.94 114 PRO A O 1
ATOM 913 N N . GLU A 1 115 ? -5.940 -2.484 -14.377 1.00 85.12 115 GLU A N 1
ATOM 914 C CA . GLU A 1 115 ? -6.651 -3.767 -14.477 1.00 85.12 115 GLU A CA 1
ATOM 915 C C . GLU A 1 115 ? -5.857 -4.892 -13.810 1.00 85.12 115 GLU A C 1
ATOM 917 O O . GLU A 1 115 ? -6.382 -5.625 -12.971 1.00 85.12 115 GLU A O 1
ATOM 922 N N . SER A 1 116 ? -4.571 -5.012 -14.147 1.00 84.69 116 SER A N 1
ATOM 923 C CA . SER A 1 116 ? -3.687 -6.028 -13.564 1.00 84.69 116 SER A CA 1
ATOM 924 C C . SER A 1 116 ? -3.157 -5.631 -12.180 1.00 84.69 116 SER A C 1
ATOM 926 O O . SER A 1 116 ? -2.670 -6.483 -11.428 1.00 84.69 116 SER A O 1
ATOM 928 N N . GLN A 1 117 ? -3.296 -4.350 -11.819 1.00 84.00 117 GLN A N 1
ATOM 929 C CA . GLN A 1 117 ? -2.718 -3.718 -10.635 1.00 84.00 117 GLN A CA 1
ATOM 930 C C . GLN A 1 117 ? -1.195 -3.897 -10.545 1.00 84.00 117 GLN A C 1
ATOM 932 O O . GLN A 1 117 ? -0.648 -4.092 -9.451 1.00 84.00 117 GLN A O 1
ATOM 937 N N . LEU A 1 118 ? -0.513 -3.845 -11.690 1.00 86.94 118 LEU A N 1
ATOM 938 C CA . LEU A 1 118 ? 0.928 -4.044 -11.823 1.00 86.94 118 LEU A CA 1
ATOM 939 C C . LEU A 1 118 ? 1.585 -2.920 -12.622 1.00 86.94 118 LEU A C 1
ATOM 941 O O . LEU A 1 118 ? 0.952 -2.222 -13.408 1.00 86.94 118 LEU A O 1
ATOM 945 N N . PHE A 1 119 ? 2.892 -2.786 -12.422 1.00 83.25 119 PHE A N 1
ATOM 946 C CA . PHE A 1 119 ? 3.750 -2.005 -13.299 1.00 83.25 119 PHE A CA 1
ATOM 947 C C . PHE A 1 119 ? 4.191 -2.869 -14.477 1.00 83.25 119 PHE A C 1
ATOM 949 O O . PHE A 1 119 ? 4.889 -3.869 -14.298 1.00 83.25 119 PHE A O 1
ATOM 956 N N . GLU A 1 120 ? 3.777 -2.476 -15.673 1.00 83.62 120 GLU A N 1
ATOM 957 C CA . GLU A 1 120 ? 4.056 -3.175 -16.918 1.00 83.62 120 GLU A CA 1
ATOM 958 C C . GLU A 1 120 ? 5.119 -2.423 -17.717 1.00 83.62 120 GLU A C 1
ATOM 960 O O . GLU A 1 120 ? 5.170 -1.194 -17.741 1.00 83.62 120 GLU A O 1
ATOM 965 N N . ALA A 1 121 ? 6.007 -3.188 -18.342 1.00 82.94 121 ALA A N 1
ATOM 966 C CA . ALA A 1 121 ? 7.069 -2.679 -19.191 1.00 82.94 121 ALA A CA 1
ATOM 967 C C . ALA A 1 121 ? 7.482 -3.745 -20.197 1.00 82.94 121 ALA A C 1
ATOM 969 O O . ALA A 1 121 ? 7.329 -4.950 -19.965 1.00 82.94 121 ALA A O 1
ATOM 970 N N . GLU A 1 122 ? 8.083 -3.298 -21.294 1.00 83.44 122 GLU A N 1
ATOM 971 C CA . GLU A 1 122 ? 8.706 -4.197 -22.254 1.00 83.44 122 GLU A CA 1
ATOM 972 C C . GLU A 1 122 ? 9.831 -5.003 -21.567 1.00 83.44 122 GLU A C 1
ATOM 974 O O . GLU A 1 122 ? 10.563 -4.446 -20.740 1.00 83.44 122 GLU A O 1
ATOM 979 N N . PRO A 1 123 ? 10.038 -6.299 -21.880 1.00 84.25 123 PRO A N 1
ATOM 980 C CA . PRO A 1 123 ? 11.031 -7.116 -21.179 1.00 84.25 123 PRO A CA 1
ATOM 981 C C . PRO A 1 123 ? 12.441 -6.516 -21.160 1.00 84.25 123 PRO A C 1
ATOM 983 O O . PRO A 1 123 ? 13.147 -6.654 -20.160 1.00 84.25 123 PRO A O 1
ATO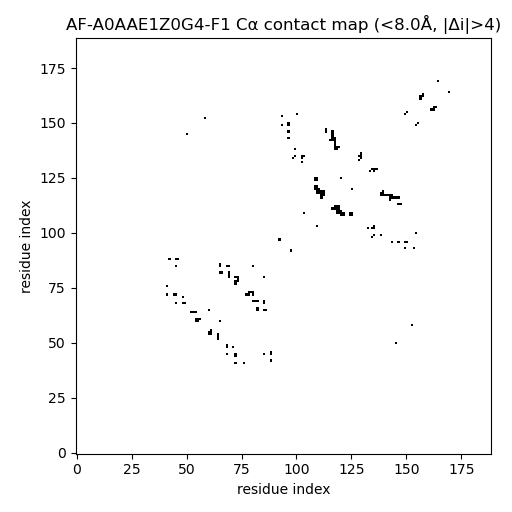M 986 N N . LYS A 1 124 ? 12.827 -5.828 -22.244 1.00 83.75 124 LYS A N 1
ATOM 987 C CA . LYS A 1 124 ? 14.111 -5.132 -22.368 1.00 83.75 124 LYS A CA 1
ATOM 988 C C . LYS A 1 124 ? 14.212 -3.952 -21.396 1.00 83.75 124 LYS A C 1
ATOM 990 O O . LYS A 1 124 ? 15.136 -3.914 -20.592 1.00 83.75 124 LYS A O 1
ATOM 995 N N . VAL A 1 125 ? 13.216 -3.069 -21.407 1.00 81.06 125 VAL A N 1
ATOM 996 C CA . VAL A 1 125 ? 13.108 -1.925 -20.489 1.00 81.06 125 VAL A CA 1
ATOM 997 C C . VAL A 1 125 ? 13.095 -2.384 -19.031 1.00 81.06 125 VAL A C 1
ATOM 999 O O . VAL A 1 125 ? 13.790 -1.826 -18.184 1.00 81.06 125 VAL A O 1
ATOM 1002 N N . SER A 1 126 ? 12.350 -3.452 -18.728 1.00 78.25 126 SER A N 1
ATOM 1003 C CA . SER A 1 126 ? 12.311 -3.989 -17.371 1.00 78.25 126 SER A CA 1
ATOM 1004 C C . SER A 1 126 ? 13.666 -4.500 -16.901 1.00 78.25 126 SER A C 1
ATOM 1006 O O . SER A 1 126 ? 13.979 -4.350 -15.722 1.00 78.25 126 SER A O 1
ATOM 1008 N N . LYS A 1 127 ? 14.468 -5.088 -17.792 1.00 83.81 127 LYS A N 1
ATOM 1009 C CA . LYS A 1 127 ? 15.817 -5.544 -17.457 1.00 83.81 127 LYS A CA 1
ATOM 1010 C C . LYS A 1 127 ? 16.749 -4.365 -17.173 1.00 83.81 127 LYS A C 1
ATOM 1012 O O . LYS A 1 127 ? 17.402 -4.374 -16.137 1.00 83.81 127 LYS A O 1
ATOM 1017 N N . GLU A 1 128 ? 16.749 -3.348 -18.031 1.00 83.69 128 GLU A N 1
ATOM 1018 C CA . GLU A 1 128 ? 17.593 -2.151 -17.885 1.00 83.69 128 GLU A CA 1
ATOM 1019 C C . GLU A 1 128 ? 17.322 -1.413 -16.561 1.00 83.69 128 GLU A C 1
ATOM 1021 O O . GLU A 1 128 ? 18.251 -1.041 -15.847 1.00 83.69 128 GLU A O 1
ATOM 1026 N N . ILE A 1 129 ? 16.053 -1.285 -16.164 1.00 75.38 129 ILE A N 1
ATOM 1027 C CA . ILE A 1 129 ? 15.678 -0.631 -14.900 1.00 75.38 129 ILE A CA 1
ATOM 1028 C C . ILE A 1 129 ? 16.010 -1.484 -13.676 1.00 75.38 129 ILE A C 1
ATOM 1030 O O . ILE A 1 129 ? 16.398 -0.940 -12.647 1.00 75.38 129 ILE A O 1
ATOM 1034 N N . ILE A 1 130 ? 15.918 -2.813 -13.764 1.00 81.56 130 ILE A N 1
ATOM 1035 C CA . ILE A 1 130 ? 16.360 -3.700 -12.676 1.00 81.56 130 ILE A CA 1
ATOM 1036 C C . ILE A 1 130 ? 17.889 -3.669 -12.529 1.00 81.56 130 ILE A C 1
ATOM 1038 O O . ILE A 1 130 ? 18.391 -3.720 -11.407 1.00 81.56 130 ILE A O 1
ATOM 1042 N N . GLU A 1 131 ? 18.629 -3.564 -13.634 1.00 83.50 131 GLU A N 1
ATOM 1043 C CA . GLU A 1 131 ? 20.085 -3.387 -13.617 1.00 83.50 131 GLU A CA 1
ATOM 1044 C C . GLU A 1 131 ? 20.480 -2.037 -13.001 1.00 83.50 131 GLU A C 1
ATOM 1046 O O . GLU A 1 131 ? 21.393 -1.986 -12.176 1.00 83.50 131 GLU A O 1
ATOM 1051 N N . ALA A 1 132 ? 19.762 -0.9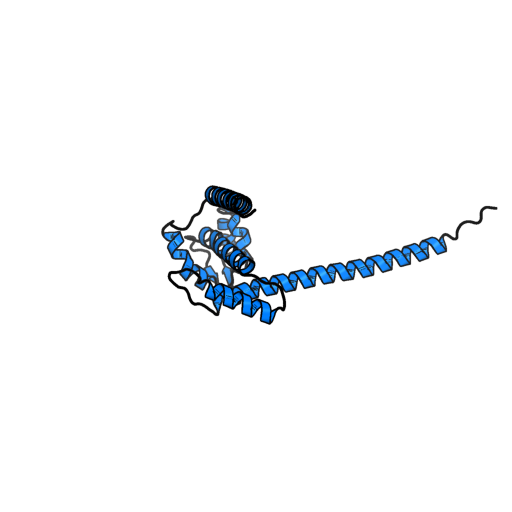59 -13.331 1.00 81.12 132 ALA A N 1
ATOM 1052 C CA . ALA A 1 132 ? 19.980 0.367 -12.751 1.00 81.12 132 ALA A CA 1
ATOM 1053 C C . ALA A 1 132 ? 19.515 0.467 -11.284 1.00 81.12 132 ALA A C 1
ATOM 1055 O O . ALA A 1 132 ? 20.111 1.186 -10.480 1.00 81.12 132 ALA A O 1
ATOM 1056 N N . ASN A 1 133 ? 18.453 -0.255 -10.922 1.00 79.19 133 ASN A N 1
ATOM 1057 C CA . ASN A 1 133 ? 17.846 -0.263 -9.599 1.00 79.19 133 ASN A CA 1
ATOM 1058 C C . ASN A 1 133 ? 17.310 -1.660 -9.252 1.00 79.19 133 ASN A C 1
ATOM 1060 O O . ASN A 1 133 ? 16.150 -1.993 -9.504 1.00 79.19 133 ASN A O 1
ATOM 1064 N N . SER A 1 134 ? 18.125 -2.464 -8.570 1.00 79.62 134 SER A N 1
ATOM 1065 C CA . SER A 1 134 ? 17.756 -3.832 -8.177 1.00 79.62 134 SER A CA 1
ATOM 1066 C C . SER A 1 134 ? 16.504 -3.905 -7.291 1.00 79.62 134 SER A C 1
ATOM 1068 O O . SER A 1 134 ? 15.787 -4.908 -7.312 1.00 79.62 134 SER A O 1
ATOM 1070 N N . ASN A 1 135 ? 16.162 -2.826 -6.573 1.00 74.31 135 ASN A N 1
ATOM 1071 C CA . ASN A 1 135 ? 14.928 -2.752 -5.787 1.00 74.31 135 ASN A CA 1
ATOM 1072 C C . ASN A 1 135 ? 13.659 -2.705 -6.653 1.00 74.31 135 ASN A C 1
ATOM 1074 O O . ASN A 1 135 ? 12.575 -2.957 -6.124 1.00 74.31 135 ASN A O 1
ATOM 1078 N N . ALA A 1 136 ? 13.766 -2.406 -7.951 1.00 78.44 136 ALA A N 1
ATOM 1079 C CA . ALA A 1 136 ? 12.647 -2.440 -8.889 1.00 78.44 136 ALA A CA 1
ATOM 1080 C C . ALA A 1 136 ? 12.167 -3.874 -9.174 1.00 78.44 136 ALA A C 1
ATOM 1082 O O . ALA A 1 136 ? 10.986 -4.085 -9.452 1.00 78.44 136 ALA A O 1
ATOM 1083 N N . ALA A 1 137 ? 13.045 -4.876 -9.028 1.00 83.25 137 ALA A N 1
ATOM 1084 C CA . ALA A 1 137 ? 12.757 -6.267 -9.383 1.00 83.25 137 ALA A CA 1
ATOM 1085 C C . ALA A 1 137 ? 11.530 -6.832 -8.657 1.00 83.25 137 ALA A C 1
ATOM 1087 O O . ALA A 1 137 ? 10.697 -7.500 -9.269 1.00 83.25 137 ALA A O 1
ATOM 1088 N N . LYS A 1 138 ? 11.372 -6.520 -7.363 1.00 82.88 138 LYS A N 1
ATOM 1089 C CA . LYS A 1 138 ? 10.221 -6.995 -6.579 1.00 82.88 138 LYS A CA 1
ATOM 1090 C C . LYS A 1 138 ? 8.892 -6.436 -7.092 1.00 82.88 138 LYS A C 1
ATOM 1092 O O . LYS A 1 138 ? 7.867 -7.104 -6.980 1.00 82.88 138 LYS A O 1
ATOM 1097 N N . TRP A 1 139 ? 8.888 -5.232 -7.664 1.00 83.06 139 TRP A N 1
ATOM 1098 C CA . TRP A 1 139 ? 7.661 -4.560 -8.093 1.00 83.06 139 TRP A CA 1
ATOM 1099 C C . TRP A 1 139 ? 7.095 -5.110 -9.401 1.00 83.06 139 TRP A C 1
ATOM 1101 O O . TRP A 1 139 ? 5.914 -4.918 -9.662 1.00 83.06 139 TRP A O 1
ATOM 1111 N N . ARG A 1 140 ? 7.884 -5.878 -10.162 1.00 78.12 140 ARG A N 1
ATOM 1112 C CA . ARG A 1 140 ? 7.443 -6.536 -11.402 1.00 78.12 140 ARG A CA 1
ATOM 1113 C C . ARG A 1 140 ? 6.289 -7.520 -11.190 1.00 78.12 140 ARG A C 1
ATOM 1115 O O . ARG A 1 140 ? 5.462 -7.701 -12.074 1.00 78.12 140 ARG A O 1
ATOM 1122 N N . TYR A 1 141 ? 6.243 -8.153 -10.020 1.00 81.00 141 TYR A N 1
ATOM 1123 C CA . TYR A 1 141 ? 5.235 -9.164 -9.681 1.00 81.00 141 TYR A CA 1
ATOM 112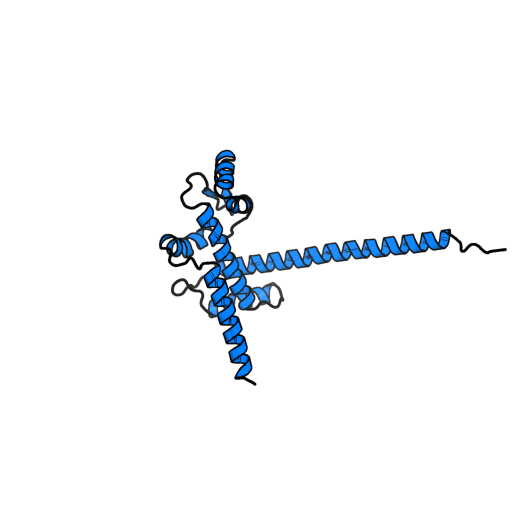4 C C . TYR A 1 141 ? 4.398 -8.780 -8.457 1.00 81.00 141 TYR A C 1
ATOM 1126 O O . TYR A 1 141 ? 3.527 -9.538 -8.031 1.00 81.00 141 TYR A O 1
ATOM 1134 N N . THR A 1 142 ? 4.655 -7.611 -7.864 1.00 80.69 142 THR A N 1
ATOM 1135 C CA . THR A 1 142 ? 3.929 -7.162 -6.676 1.00 80.69 142 THR A CA 1
ATOM 1136 C C . THR A 1 142 ? 2.722 -6.346 -7.096 1.00 80.69 142 THR A C 1
ATOM 1138 O O . THR A 1 142 ? 2.871 -5.216 -7.554 1.00 80.69 142 THR A O 1
ATOM 1141 N N . ARG A 1 143 ? 1.522 -6.886 -6.868 1.00 82.12 143 ARG A N 1
ATOM 1142 C CA . ARG A 1 143 ? 0.282 -6.127 -7.052 1.00 82.12 143 ARG A CA 1
ATOM 1143 C C . ARG A 1 143 ? 0.199 -4.982 -6.047 1.00 82.12 143 ARG A C 1
ATOM 1145 O O . ARG A 1 143 ? 0.332 -5.205 -4.839 1.00 82.12 143 ARG A O 1
ATOM 1152 N N . ILE A 1 144 ? -0.068 -3.769 -6.526 1.00 79.44 144 ILE A N 1
ATOM 1153 C CA . ILE A 1 144 ? -0.228 -2.582 -5.675 1.00 79.44 144 ILE A CA 1
ATOM 1154 C C . ILE A 1 144 ? -1.669 -2.093 -5.750 1.00 79.44 144 ILE A C 1
ATOM 1156 O O . ILE A 1 144 ? -2.024 -1.195 -6.505 1.00 79.44 144 ILE A O 1
ATOM 1160 N N . GLN A 1 145 ? -2.523 -2.687 -4.925 1.00 76.06 145 GLN A N 1
ATOM 1161 C CA . GLN A 1 145 ? -3.921 -2.276 -4.828 1.00 76.06 145 GLN A CA 1
ATOM 1162 C C . GLN A 1 145 ? -4.044 -0.774 -4.538 1.00 76.06 145 GLN A C 1
ATOM 1164 O O . GLN A 1 145 ? -3.394 -0.257 -3.626 1.00 76.06 145 GLN A O 1
ATOM 1169 N N . ASN A 1 146 ? -4.939 -0.108 -5.271 1.00 76.31 146 ASN A N 1
ATOM 1170 C CA . ASN A 1 146 ? -5.253 1.315 -5.120 1.00 76.31 146 ASN A CA 1
ATOM 1171 C C . ASN A 1 146 ? -4.066 2.268 -5.391 1.00 76.31 146 ASN A C 1
ATOM 1173 O O . ASN A 1 146 ? -4.021 3.355 -4.810 1.00 76.31 146 ASN A O 1
ATOM 1177 N N . TYR A 1 147 ? -3.123 1.893 -6.267 1.00 82.31 147 TYR A N 1
ATOM 1178 C CA . TYR A 1 147 ? -1.976 2.740 -6.623 1.00 82.31 147 TYR A CA 1
ATOM 1179 C C . TYR A 1 147 ? -2.382 4.157 -7.050 1.00 82.31 147 TYR A C 1
ATOM 1181 O O . TYR A 1 147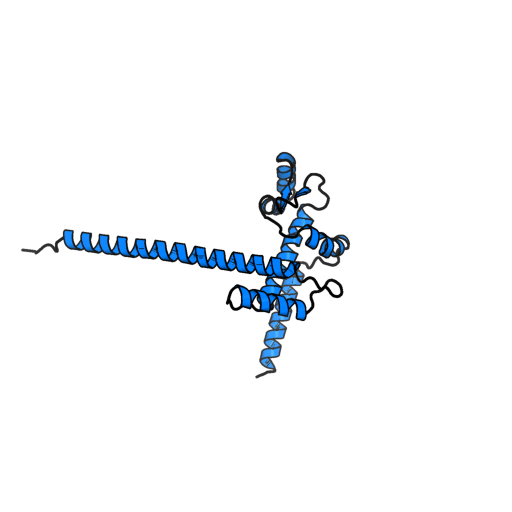 ? -1.841 5.112 -6.507 1.00 82.31 147 TYR A O 1
ATOM 1189 N N . ASP A 1 148 ? -3.394 4.313 -7.909 1.00 82.31 148 ASP A N 1
ATOM 1190 C CA . ASP A 1 148 ? -3.865 5.628 -8.383 1.00 82.31 148 ASP A CA 1
ATOM 1191 C C . ASP A 1 148 ? -4.293 6.550 -7.226 1.00 82.31 148 ASP A C 1
ATOM 1193 O O . ASP A 1 148 ? -4.043 7.759 -7.214 1.00 82.31 148 ASP A O 1
ATOM 1197 N N . LYS A 1 149 ? -4.912 5.969 -6.189 1.00 79.06 149 LYS A N 1
ATOM 1198 C CA . LYS A 1 149 ? -5.303 6.700 -4.975 1.00 79.06 149 LYS A CA 1
ATOM 1199 C C . LYS A 1 149 ? -4.075 7.069 -4.138 1.00 79.06 149 LYS A C 1
ATOM 1201 O O . LYS A 1 149 ? -4.002 8.186 -3.626 1.00 79.06 149 LYS A O 1
ATOM 1206 N N . LEU A 1 150 ? -3.111 6.154 -4.003 1.00 81.19 150 LEU A N 1
ATOM 1207 C CA . LEU A 1 150 ? -1.850 6.391 -3.290 1.00 81.19 150 LEU A CA 1
ATOM 1208 C C . LEU A 1 150 ? -1.015 7.479 -3.972 1.00 81.19 150 LEU A C 1
ATOM 1210 O O . LEU A 1 150 ? -0.463 8.339 -3.287 1.00 81.19 150 LEU A O 1
ATOM 1214 N N . GLU A 1 151 ? -0.973 7.480 -5.301 1.00 83.69 151 GLU A N 1
ATOM 1215 C CA . GLU A 1 151 ? -0.312 8.503 -6.102 1.00 83.69 151 GLU A CA 1
ATOM 1216 C C . GLU A 1 151 ? -0.957 9.868 -5.877 1.00 83.69 151 GLU A C 1
ATOM 1218 O O . GLU A 1 151 ? -0.281 10.806 -5.449 1.00 83.69 151 GLU A O 1
ATOM 1223 N N . ARG A 1 152 ? -2.283 9.970 -6.034 1.00 81.69 152 ARG A N 1
ATOM 1224 C CA . ARG A 1 152 ? -3.029 11.215 -5.791 1.00 81.69 152 ARG A CA 1
ATOM 1225 C C . ARG A 1 152 ? -2.743 11.821 -4.414 1.00 81.69 152 ARG A C 1
ATOM 1227 O O . ARG A 1 152 ? -2.759 13.046 -4.277 1.00 81.69 152 ARG A O 1
ATOM 1234 N N . LEU A 1 153 ? -2.510 10.977 -3.412 1.00 78.06 153 LEU A N 1
ATOM 1235 C CA . LEU A 1 153 ? -2.313 11.395 -2.030 1.00 78.06 153 LEU A CA 1
ATOM 1236 C C . LEU A 1 153 ? -0.878 11.728 -1.672 1.00 78.06 153 LEU A C 1
ATOM 1238 O O . LEU A 1 153 ? -0.626 12.755 -1.053 1.00 78.06 153 LEU A O 1
ATOM 1242 N N . PHE A 1 154 ? 0.051 10.851 -2.030 1.00 78.44 154 PHE A N 1
ATOM 1243 C CA . PHE A 1 154 ? 1.401 10.867 -1.481 1.00 78.44 154 PHE A CA 1
ATOM 1244 C C . PHE A 1 154 ? 2.463 11.243 -2.516 1.00 78.44 154 PHE A C 1
ATOM 1246 O O . PHE A 1 154 ? 3.614 11.461 -2.137 1.00 78.44 154 PHE A O 1
ATOM 1253 N N . ALA A 1 155 ? 2.124 11.338 -3.808 1.00 80.44 155 ALA A N 1
ATOM 1254 C CA . ALA A 1 155 ? 3.092 11.738 -4.831 1.00 80.44 155 ALA A CA 1
ATOM 1255 C C . ALA A 1 155 ? 3.552 13.192 -4.642 1.00 80.44 155 ALA A C 1
ATOM 1257 O O . ALA A 1 155 ? 4.747 13.480 -4.729 1.00 80.44 155 ALA A O 1
ATOM 1258 N N . LYS A 1 156 ? 2.625 14.106 -4.311 1.00 72.94 156 LYS A N 1
ATOM 1259 C CA . LYS A 1 156 ? 2.919 15.543 -4.145 1.00 72.94 156 LYS A CA 1
ATOM 1260 C C . LYS A 1 156 ? 3.930 15.811 -3.029 1.00 72.94 156 LYS A C 1
ATOM 1262 O O . LYS A 1 156 ? 4.905 16.526 -3.249 1.00 72.94 156 LYS A O 1
ATOM 1267 N N . ASP A 1 157 ? 3.755 15.179 -1.870 1.00 70.69 157 ASP A N 1
ATOM 1268 C CA . ASP A 1 157 ? 4.662 15.336 -0.723 1.00 70.69 157 ASP A CA 1
ATOM 1269 C C . ASP A 1 157 ? 6.083 14.842 -1.021 1.00 70.69 157 ASP A C 1
ATOM 1271 O O . ASP A 1 157 ? 7.060 15.304 -0.422 1.00 70.69 157 ASP A O 1
ATOM 1275 N N . ARG A 1 158 ? 6.215 13.918 -1.978 1.00 71.44 158 ARG A N 1
ATOM 1276 C CA . ARG A 1 158 ? 7.500 13.337 -2.371 1.00 71.44 158 ARG A CA 1
ATOM 1277 C C . ARG A 1 158 ? 8.176 14.047 -3.528 1.00 71.44 158 ARG A C 1
ATOM 1279 O O . ARG A 1 158 ? 9.400 14.128 -3.516 1.00 71.44 158 ARG A O 1
ATOM 1286 N N . ALA A 1 159 ? 7.417 14.663 -4.432 1.00 63.47 159 ALA A N 1
ATOM 1287 C CA . ALA A 1 159 ? 7.961 15.594 -5.420 1.00 63.47 159 ALA A CA 1
ATOM 1288 C C . ALA A 1 159 ? 8.580 16.845 -4.762 1.00 63.47 159 ALA A C 1
ATOM 1290 O O . ALA A 1 159 ? 9.567 17.378 -5.255 1.00 63.47 159 ALA A O 1
ATOM 1291 N N . ILE A 1 160 ? 8.037 17.279 -3.617 1.00 57.88 160 ILE A N 1
ATOM 1292 C CA . ILE A 1 160 ? 8.512 18.453 -2.860 1.00 57.88 160 ILE A CA 1
ATOM 1293 C C . ILE A 1 160 ? 9.644 18.078 -1.870 1.00 57.88 160 ILE A C 1
ATOM 1295 O O . ILE A 1 160 ? 10.245 18.946 -1.244 1.00 57.88 160 ILE A O 1
ATOM 1299 N N . GLY A 1 161 ? 9.964 16.785 -1.715 1.00 53.41 161 GLY A N 1
ATOM 1300 C CA . GLY A 1 161 ? 10.995 16.295 -0.788 1.00 53.41 161 GLY A CA 1
ATOM 1301 C C . GLY A 1 161 ? 10.605 16.333 0.698 1.00 53.41 161 GLY A C 1
ATOM 1302 O O . GLY A 1 161 ? 11.426 16.011 1.551 1.00 53.41 161 GLY A O 1
ATOM 1303 N N . LYS A 1 162 ? 9.354 16.675 1.035 1.00 43.69 162 LYS A N 1
ATOM 1304 C CA . LYS A 1 162 ? 8.883 16.876 2.421 1.00 43.69 162 LYS A CA 1
ATOM 1305 C C . LYS A 1 162 ? 8.546 15.592 3.195 1.00 43.69 162 LYS A C 1
ATOM 1307 O O . LYS A 1 162 ? 8.205 15.677 4.369 1.00 43.69 162 LYS A O 1
ATOM 1312 N N . GLY A 1 163 ? 8.644 14.413 2.579 1.00 50.38 163 GLY A N 1
ATOM 1313 C CA . GLY A 1 163 ? 8.255 13.134 3.200 1.00 50.38 163 GLY A CA 1
ATOM 1314 C C . GLY A 1 163 ? 9.367 12.094 3.371 1.00 50.38 163 GLY A C 1
ATOM 1315 O O . GLY A 1 163 ? 9.089 10.984 3.830 1.00 50.38 163 GLY A O 1
ATOM 1316 N N . ALA A 1 164 ? 10.609 12.395 2.981 1.00 50.03 164 ALA A N 1
ATOM 1317 C CA . ALA A 1 164 ? 11.708 11.433 3.043 1.00 50.03 164 ALA A CA 1
ATOM 1318 C C . ALA A 1 164 ? 12.306 11.372 4.458 1.00 50.03 164 ALA A C 1
ATOM 1320 O O . ALA A 1 164 ? 13.323 11.997 4.733 1.00 50.03 164 ALA A O 1
ATOM 1321 N N . THR A 1 165 ? 11.691 10.606 5.364 1.00 51.38 165 THR A N 1
ATOM 1322 C CA . THR A 1 165 ? 12.359 10.250 6.628 1.00 51.38 165 THR A CA 1
ATOM 1323 C C . THR A 1 165 ? 13.470 9.249 6.341 1.00 51.38 165 THR A C 1
ATOM 1325 O O . THR A 1 165 ? 13.227 8.145 5.842 1.00 51.38 165 THR A O 1
ATOM 1328 N N . SER A 1 166 ? 14.704 9.635 6.658 1.00 48.81 166 SER A N 1
ATOM 1329 C CA . SER A 1 166 ? 15.872 8.766 6.516 1.00 48.81 166 SER A CA 1
ATOM 1330 C C . SER A 1 166 ? 15.769 7.560 7.456 1.00 48.81 166 SER A C 1
ATOM 1332 O O . SER A 1 166 ? 15.172 7.636 8.532 1.00 48.81 166 SER A O 1
ATOM 1334 N N . ALA A 1 167 ? 16.403 6.439 7.099 1.00 47.19 167 ALA A N 1
ATOM 1335 C CA . ALA A 1 167 ? 16.518 5.274 7.982 1.00 47.19 167 ALA A CA 1
ATOM 1336 C C . ALA A 1 167 ? 17.113 5.641 9.359 1.00 47.19 167 ALA A C 1
ATOM 1338 O O . ALA A 1 167 ? 16.693 5.103 10.383 1.00 47.19 167 ALA A O 1
ATOM 1339 N N . LYS A 1 168 ? 18.031 6.619 9.394 1.00 49.59 168 LYS A N 1
ATOM 1340 C CA . LYS A 1 168 ? 18.610 7.156 10.637 1.00 49.59 168 LYS A CA 1
ATOM 1341 C C . LYS A 1 168 ? 17.573 7.869 11.505 1.00 49.59 168 LYS A C 1
ATOM 1343 O O . LYS A 1 168 ? 17.571 7.716 12.721 1.00 49.59 168 LYS A O 1
ATOM 1348 N N . GLU A 1 169 ? 16.674 8.604 10.865 1.00 52.81 169 GLU A N 1
ATOM 1349 C CA . GLU A 1 169 ? 15.645 9.414 11.513 1.00 52.81 169 GLU A CA 1
ATOM 1350 C C . GLU A 1 169 ? 14.548 8.530 12.110 1.00 52.81 169 GLU A C 1
ATOM 1352 O O . GLU A 1 169 ? 14.172 8.711 13.263 1.00 52.81 169 GLU A O 1
ATOM 1357 N N . LYS A 1 170 ? 14.146 7.470 11.391 1.00 59.75 170 LYS A N 1
ATOM 1358 C CA . LYS A 1 170 ? 13.260 6.422 11.925 1.00 59.75 170 LYS A CA 1
ATOM 1359 C C . LYS A 1 170 ? 13.871 5.690 13.119 1.00 59.75 170 LYS A C 1
ATOM 1361 O O . LYS A 1 170 ? 13.171 5.445 14.095 1.00 59.75 170 LYS A O 1
ATOM 1366 N N . SER A 1 171 ? 15.167 5.369 13.062 1.00 58.97 171 SER A N 1
ATOM 1367 C CA . SER A 1 171 ? 15.866 4.726 14.183 1.00 58.97 171 SER A CA 1
ATOM 1368 C C . SER A 1 171 ? 15.917 5.622 15.422 1.00 58.97 171 SER A C 1
ATOM 1370 O O . SER A 1 171 ? 15.766 5.121 16.532 1.00 58.97 171 SER A O 1
ATOM 1372 N N . HIS A 1 172 ? 16.115 6.932 15.247 1.00 56.53 172 HIS A N 1
ATOM 1373 C CA . HIS A 1 172 ? 16.070 7.897 16.349 1.00 56.53 172 HIS A CA 1
ATOM 1374 C C . HIS A 1 172 ? 14.665 8.038 16.931 1.00 56.53 172 HIS A C 1
ATOM 1376 O O . HIS A 1 172 ? 14.515 8.069 18.148 1.00 56.53 172 HIS A O 1
ATOM 1382 N N . GLN A 1 173 ? 13.641 8.065 16.078 1.00 62.03 173 GLN A N 1
ATOM 1383 C CA . GLN A 1 173 ? 12.248 8.145 16.511 1.00 62.03 173 GLN A CA 1
ATOM 1384 C C . GLN A 1 173 ? 11.850 6.941 17.367 1.00 62.03 173 GLN A C 1
ATOM 1386 O O . GLN A 1 173 ? 11.258 7.118 18.424 1.00 62.03 173 GLN A O 1
ATOM 1391 N N . TRP A 1 174 ? 12.252 5.730 16.969 1.00 60.59 174 TRP A N 1
ATOM 1392 C CA . TRP A 1 174 ? 11.967 4.509 17.731 1.00 60.59 174 TRP A CA 1
ATOM 1393 C C . TRP A 1 174 ? 12.668 4.505 19.086 1.00 60.59 174 TRP A C 1
ATOM 1395 O O . TRP A 1 174 ? 12.059 4.148 20.088 1.00 60.59 174 TRP A O 1
ATOM 1405 N N . GLN A 1 175 ? 13.920 4.966 19.140 1.00 63.53 175 GLN A N 1
ATOM 1406 C CA . GLN A 1 175 ? 14.630 5.135 20.409 1.00 63.53 175 GLN A CA 1
ATOM 1407 C C . GLN A 1 175 ? 13.981 6.206 21.294 1.00 63.53 175 GLN A C 1
ATOM 1409 O O . GLN A 1 175 ? 13.925 6.048 22.512 1.00 63.53 175 GLN A O 1
ATOM 1414 N N . GLN A 1 176 ? 13.475 7.292 20.707 1.00 50.59 176 GLN A N 1
ATOM 1415 C CA . GLN A 1 176 ? 12.728 8.317 21.435 1.00 50.59 176 GLN A CA 1
ATOM 1416 C C . GLN A 1 176 ? 11.414 7.772 21.995 1.00 50.59 176 GLN A C 1
ATOM 1418 O O . GLN A 1 176 ? 11.127 7.993 23.166 1.00 50.59 176 GLN A O 1
ATOM 1423 N N . GLU A 1 177 ? 10.645 7.035 21.199 1.00 47.56 177 GLU A N 1
ATOM 1424 C CA . GLU A 1 177 ? 9.380 6.421 21.611 1.00 47.56 177 GLU A CA 1
ATOM 1425 C C . GLU A 1 177 ? 9.602 5.363 22.699 1.00 47.56 177 GLU A C 1
ATOM 1427 O O . GLU A 1 177 ? 8.903 5.365 23.709 1.00 47.56 177 GLU A O 1
ATOM 1432 N N . GLU A 1 178 ? 10.633 4.525 22.571 1.00 59.28 178 GLU A N 1
ATOM 1433 C CA . GLU A 1 178 ? 11.010 3.548 23.596 1.00 59.28 178 GLU A CA 1
ATOM 1434 C C . GLU A 1 178 ? 11.434 4.231 24.908 1.00 59.28 178 GLU A C 1
ATOM 1436 O O . GLU A 1 178 ? 11.049 3.800 25.998 1.00 59.28 178 GLU A O 1
ATOM 1441 N N . ASN A 1 179 ? 12.180 5.337 24.822 1.00 62.69 179 ASN A N 1
ATOM 1442 C CA . ASN A 1 179 ? 12.552 6.137 25.988 1.00 62.69 179 ASN A CA 1
ATOM 1443 C C . ASN A 1 179 ? 11.344 6.830 26.631 1.00 62.69 179 ASN A C 1
ATOM 1445 O O . ASN A 1 179 ? 11.261 6.874 27.857 1.00 62.69 179 ASN A O 1
ATOM 1449 N N . ILE A 1 180 ? 10.392 7.327 25.837 1.00 52.66 180 ILE A N 1
ATOM 1450 C CA . ILE A 1 180 ? 9.144 7.923 26.332 1.00 52.66 180 ILE A CA 1
ATOM 1451 C C . ILE A 1 180 ? 8.292 6.862 27.038 1.00 52.66 180 ILE A C 1
ATOM 1453 O O . ILE A 1 180 ? 7.800 7.113 28.136 1.00 52.66 180 ILE A O 1
ATOM 1457 N N . MET A 1 181 ? 8.178 5.655 26.481 1.00 52.34 181 MET A N 1
ATOM 1458 C CA . MET A 1 181 ? 7.443 4.550 27.106 1.00 52.34 181 MET A CA 1
ATOM 1459 C C . MET A 1 181 ? 8.085 4.098 28.425 1.00 52.34 181 MET A C 1
ATOM 1461 O O . MET A 1 181 ? 7.386 3.883 29.417 1.00 52.34 181 MET A O 1
ATOM 1465 N N . LYS A 1 182 ? 9.422 4.030 28.480 1.00 59.03 182 LYS A N 1
ATOM 1466 C CA . LYS A 1 182 ? 10.168 3.756 29.722 1.00 59.03 182 LYS A CA 1
ATOM 1467 C C . LYS A 1 182 ? 9.984 4.860 30.764 1.00 59.03 182 LYS A C 1
ATOM 1469 O O . LYS A 1 182 ? 9.916 4.564 31.955 1.00 59.03 182 LYS A O 1
ATOM 1474 N N . LEU A 1 183 ? 9.889 6.117 30.331 1.00 45.69 183 LEU A N 1
ATOM 1475 C CA . LEU A 1 183 ? 9.637 7.260 31.206 1.00 45.69 183 LEU A CA 1
ATOM 1476 C C . LEU A 1 183 ? 8.222 7.186 31.796 1.00 45.69 183 LEU A C 1
ATOM 1478 O O . LEU A 1 183 ? 8.068 7.244 33.010 1.00 45.69 183 LEU A O 1
ATOM 1482 N N . ILE A 1 184 ? 7.203 6.976 30.960 1.00 43.78 184 ILE A N 1
ATOM 1483 C CA . ILE A 1 184 ? 5.795 6.881 31.376 1.00 43.78 184 ILE A CA 1
ATOM 1484 C C . ILE A 1 184 ? 5.595 5.738 32.383 1.00 43.78 184 ILE A C 1
ATOM 1486 O O . ILE A 1 184 ? 4.953 5.936 33.412 1.00 43.78 184 ILE A O 1
ATOM 1490 N N . SER A 1 185 ? 6.229 4.582 32.163 1.00 45.06 185 SER A N 1
ATOM 1491 C CA . SER A 1 185 ? 6.191 3.451 33.102 1.00 45.06 185 SER A CA 1
ATOM 1492 C C . SER A 1 185 ? 6.857 3.739 34.453 1.00 45.06 185 SER A C 1
ATOM 1494 O O . SER A 1 185 ? 6.555 3.061 35.430 1.00 45.06 185 SER A O 1
ATOM 1496 N N . ARG A 1 186 ? 7.773 4.710 34.522 1.00 53.84 186 ARG A N 1
ATOM 1497 C CA . ARG A 1 186 ? 8.482 5.094 35.750 1.00 53.84 186 ARG A CA 1
ATOM 1498 C C . ARG A 1 186 ? 7.724 6.148 36.568 1.00 53.84 186 ARG A C 1
ATOM 1500 O O . ARG A 1 186 ? 8.010 6.291 37.747 1.00 53.84 186 ARG A O 1
ATOM 1507 N N . TYR A 1 187 ? 6.786 6.872 35.954 1.00 33.47 187 TYR A N 1
ATOM 1508 C CA . TYR A 1 187 ? 5.959 7.892 36.616 1.00 33.47 187 TYR A CA 1
ATOM 1509 C C . TYR A 1 187 ? 4.535 7.417 36.957 1.00 33.47 187 TYR A C 1
ATOM 1511 O O . TYR A 1 187 ? 3.792 8.157 37.596 1.00 33.47 187 TYR A O 1
ATOM 1519 N N . LEU A 1 188 ? 4.146 6.213 36.521 1.00 37.16 188 LEU A N 1
ATOM 1520 C CA . LEU A 1 188 ? 2.833 5.600 36.779 1.00 37.16 188 LEU A CA 1
ATOM 1521 C C . LEU A 1 188 ? 2.892 4.358 37.698 1.00 37.16 188 LEU A C 1
ATOM 1523 O O . LEU A 1 188 ? 1.872 3.696 37.878 1.00 37.16 188 LEU A O 1
ATOM 1527 N N . CYS A 1 189 ? 4.057 4.076 38.287 1.00 37.06 189 CYS A N 1
ATOM 1528 C CA . CYS A 1 189 ? 4.238 3.234 39.477 1.00 37.06 189 CYS A CA 1
ATOM 1529 C C . CYS A 1 189 ? 4.634 4.140 40.647 1.00 37.06 189 CYS A C 1
ATOM 1531 O O . CYS A 1 189 ? 4.249 3.818 41.790 1.00 37.06 189 CYS A O 1
#

Mean predicted aligned error: 15.5 Å